Protein AF-0000000083448302 (afdb_homodimer)

Foldseek 3Di:
DVVLVCLLCCLQVVVVVVVVVCVVVQLVVLVVLCVPDPQNDPDPPDSAGLAGREAEAEAALLCWAPDPVRPPSNNVSSVSVLVVQLVVLVVCVVSRYAYEYEHEAAADDPVNCVVPVVDQLLPDDLPDLQHALQSDGDYPCVVVVVVCCCRHSNNRPDGSYYHYPYSCNCVSHHTND/DVVLCCLLCCLQVVVVVVVVVCVVVQLVVLVVLCVPDPQNDPDPPDSAGLAGAEAEAEAALLCWAPDPVRPPSNNVSSVSVLVVQLVVLVVCVVSRYAYEYEHEAAADDPVNCVVPVVDQLLPDDLPDLQHALQSDGDYPCVVVVVVCCCRHSNNRPDGSYYHYPYSCNCVSHHTND

Nearest PDB structures (foldseek):
  2ztv-assembly1_D  TM=8.396E-01  e=1.089E-07  Pseudomonas fragi
  6zzs-assembly2_F-2  TM=8.409E-01  e=7.157E-07  Acinetobacter baumannii
  7yb1-assembly1_D-2  TM=7.826E-01  e=5.613E-07  Cercospora sp. JNU001
  5o30-assembly1_B  TM=7.995E-01  e=2.010E-06  Ilumatobacter coccineus YM16-304
  7qy3-assembly1_D  TM=7.884E-01  e=3.268E-06  Ilumatobacter coccineus YM16-304

Secondary structure (DSSP, 8-state):
-HHHHHHHHHHHHHHHHHHHHTHHHHHHHHHHHHTTSTT--SSTT--S-SS--EEEEE--GGGTB-STTS-HHHHHHHHHHHHHHHHHHHHTGGGT-EEEEEEE-S---TTTHHHHTT--GGG--TTSTT--TTSS---HHHHHHHHHHHHSGGGTT--S-EEEESTTHHHHSSB--/-HHHHHHHHHHHHHHHHHHHHTHHHHHHHHHHHHTTSTT--SSTT--S-SS--EEEEE--GGGTB-STTS-HHHHHHHHHHHHHHHHHHHHTGGGT-EEEEEEE-S---TTTHHHHTT--GGG--TTSTT--TTSS---HHHHHHHHHHHHSGGGTT--S-EEEESTTHHHHSSB--

Sequence (354 aa):
MEEFAQTFHVNTTATYFSMFAFLELLDAGNKNALDGGFGKPLGEGSKVPSIQSQVIITSSVGAFLREWQCAPAYAGSKAAITHMVKHASTGLAPHGIRINALAPGFFPSEMANTIIESRDPSTESVDDPNFIPARRFGGEEEMSGTILYLASRAGSFCNGLILANDGGRLGVTMSTYMEEFAQTFHVNTTATYFSMFAFLELLDAGNKNALDGGFGKPLGEGSKVPSIQSQVIITSSVGAFLREWQCAPAYAGSKAAITHMVKHASTGLAPHGIRINALAPGFFPSEMANTIIESRDPSTESVDDPNFIPARRFGGEEEMSGTILYLASRAGSFCNGLILANDGGRLGVTMSTY

InterPro domains:
  IPR002347 Short-chain dehydrogenase/reductase SDR [PF13561] (52-168)
  IPR002347 Short-chain dehydrogenase/reductase SDR [PR00081] (47-63)
  IPR002347 Short-chain dehydrogenase/reductase SDR [PR00081] (74-93)
  IPR002347 Short-chain dehydrogenase/reductase SDR [PR00081] (95-112)
  IPR002347 Short-chain dehydrogenase/reductase SDR [PR00081] (133-153)
  IPR020904 Short-chain dehydrogenase/reductase, conserved site [PS00061] (61-89)
  IPR036291 NAD(P)-binding domain superfamily [SSF51735] (2-170)
  IPR052178 Short-chain dehydrogenase/reductase SAT3-like [PTHR43618] (2-171)

Organism: NCBI:txid156630

Structure (mmCIF, N/CA/C/O backbone):
data_AF-0000000083448302-model_v1
#
loop_
_entity.id
_entity.type
_entity.pdbx_description
1 polymer 'Uncharacterized protein'
#
loop_
_atom_site.group_PDB
_atom_site.id
_atom_site.type_symbol
_atom_site.label_atom_id
_atom_site.label_alt_id
_atom_site.label_comp_id
_atom_site.label_asym_id
_atom_site.label_entity_id
_atom_site.label_seq_id
_atom_site.pdbx_PDB_ins_code
_atom_site.Cartn_x
_atom_site.Cartn_y
_atom_site.Cartn_z
_atom_site.occupancy
_atom_site.B_iso_or_equiv
_atom_site.auth_seq_id
_atom_site.auth_comp_id
_atom_site.auth_asym_id
_atom_site.auth_atom_id
_atom_site.pdbx_PDB_model_num
ATOM 1 N N . MET A 1 1 ? 31.453 -9.805 11.555 1 59.81 1 MET A N 1
ATOM 2 C CA . MET A 1 1 ? 30.875 -8.734 12.375 1 59.81 1 MET A CA 1
ATOM 3 C C . MET A 1 1 ? 30.953 -7.395 11.648 1 59.81 1 MET A C 1
ATOM 5 O O . MET A 1 1 ? 29.984 -6.641 11.625 1 59.81 1 MET A O 1
ATOM 9 N N . GLU A 1 2 ? 32.062 -7.188 11.016 1 60.69 2 GLU A N 1
ATOM 10 C CA . GLU A 1 2 ? 32.25 -5.918 10.328 1 60.69 2 GLU A CA 1
ATOM 11 C C . GLU A 1 2 ? 31.328 -5.785 9.125 1 60.69 2 GLU A C 1
ATOM 13 O O . GLU A 1 2 ? 30.75 -4.723 8.906 1 60.69 2 GLU A O 1
ATOM 18 N N . GLU A 1 3 ? 31.188 -6.871 8.445 1 57.97 3 GLU A N 1
ATOM 19 C CA . GLU A 1 3 ? 30.312 -6.84 7.27 1 57.97 3 GLU A CA 1
ATOM 20 C C . GLU A 1 3 ? 28.859 -6.621 7.66 1 57.97 3 GLU A C 1
ATOM 22 O O . GLU A 1 3 ? 28.125 -5.918 6.965 1 57.97 3 GLU A O 1
ATOM 27 N N . PHE A 1 4 ? 28.609 -7.23 8.773 1 58.56 4 PHE A N 1
ATOM 28 C CA . PHE A 1 4 ? 27.266 -7.062 9.32 1 58.56 4 PHE A CA 1
ATOM 29 C C . PHE A 1 4 ? 27 -5.605 9.672 1 58.56 4 PHE A C 1
ATOM 31 O O . PHE A 1 4 ? 25.984 -5.035 9.266 1 58.56 4 PHE A O 1
ATOM 38 N N . ALA A 1 5 ? 27.891 -5.047 10.438 1 60.44 5 ALA A N 1
ATOM 39 C CA . ALA A 1 5 ? 27.75 -3.662 10.883 1 60.44 5 ALA A CA 1
ATOM 40 C C . ALA A 1 5 ? 27.75 -2.707 9.688 1 60.44 5 ALA A C 1
ATOM 42 O O . ALA A 1 5 ? 27.016 -1.716 9.68 1 60.44 5 ALA A O 1
ATOM 43 N N . GLN A 1 6 ? 28.547 -3.033 8.719 1 63.44 6 GLN A N 1
ATOM 44 C CA . GLN A 1 6 ? 28.656 -2.168 7.551 1 63.44 6 GLN A CA 1
ATOM 45 C C . GLN A 1 6 ? 27.359 -2.178 6.742 1 63.44 6 GLN A C 1
ATOM 47 O O . GLN A 1 6 ? 26.891 -1.127 6.301 1 63.44 6 GLN A O 1
ATOM 52 N N . THR A 1 7 ? 26.797 -3.291 6.602 1 60.03 7 THR A N 1
ATOM 53 C CA . THR A 1 7 ? 25.531 -3.41 5.875 1 60.03 7 THR A CA 1
ATOM 54 C C . THR A 1 7 ? 24.422 -2.631 6.582 1 60.03 7 THR A C 1
ATOM 56 O O . THR A 1 7 ? 23.688 -1.879 5.945 1 60.03 7 THR A O 1
ATOM 59 N N . PHE A 1 8 ? 24.422 -2.785 7.836 1 64.88 8 PHE A N 1
ATOM 60 C CA . PHE A 1 8 ? 23.422 -2.109 8.648 1 64.88 8 PHE A CA 1
ATOM 61 C C . PHE A 1 8 ? 23.609 -0.598 8.602 1 64.88 8 PHE A C 1
ATOM 63 O O . PHE A 1 8 ? 22.656 0.152 8.406 1 64.88 8 PHE A O 1
ATOM 70 N N . HIS A 1 9 ? 24.875 -0.29 8.727 1 65.5 9 HIS A N 1
ATOM 71 C CA . HIS A 1 9 ? 25.203 1.129 8.773 1 65.5 9 HIS A CA 1
ATOM 72 C C . HIS A 1 9 ? 24.922 1.808 7.438 1 65.5 9 HIS A C 1
ATOM 74 O O . HIS A 1 9 ? 24.312 2.883 7.398 1 65.5 9 HIS A O 1
ATOM 80 N N . VAL A 1 10 ? 25.266 1.179 6.418 1 65.5 10 VAL A N 1
ATOM 81 C CA . VAL A 1 10 ? 25.109 1.773 5.094 1 65.5 10 VAL A CA 1
ATOM 82 C C . VAL A 1 10 ? 23.625 1.911 4.754 1 65.5 10 VAL A C 1
ATOM 84 O O . VAL A 1 10 ? 23.172 2.982 4.34 1 65.5 10 VAL A O 1
ATOM 87 N N . ASN A 1 11 ? 22.891 0.902 5.043 1 67.31 11 ASN A N 1
ATOM 88 C CA . ASN A 1 11 ? 21.484 0.943 4.652 1 67.31 11 ASN A CA 1
ATOM 89 C C . ASN A 1 11 ? 20.688 1.915 5.52 1 67.31 11 ASN A C 1
ATOM 91 O O . ASN A 1 11 ? 19.875 2.686 5.008 1 67.31 11 ASN A O 1
ATOM 95 N N . THR A 1 12 ? 21 1.938 6.711 1 74.5 12 THR A N 1
ATOM 96 C CA . THR A 1 12 ? 20.188 2.732 7.629 1 74.5 12 THR A CA 1
ATOM 97 C C . THR A 1 12 ? 20.703 4.164 7.715 1 74.5 12 THR A C 1
ATOM 99 O O . THR A 1 12 ? 19.938 5.121 7.602 1 74.5 12 THR A O 1
ATOM 102 N N . THR A 1 13 ? 22 4.238 7.801 1 75.38 13 THR A N 1
ATOM 103 C CA . THR A 1 13 ? 22.594 5.555 8 1 75.38 13 THR A CA 1
ATOM 104 C C . THR A 1 13 ? 22.484 6.398 6.73 1 75.38 13 THR A C 1
ATOM 106 O O . THR A 1 13 ? 22.125 7.574 6.789 1 75.38 13 THR A O 1
ATOM 109 N N . ALA A 1 14 ? 22.75 5.773 5.652 1 77.56 14 ALA A N 1
ATOM 110 C CA . ALA A 1 14 ? 22.672 6.5 4.391 1 77.56 14 ALA A CA 1
ATOM 111 C C . ALA A 1 14 ? 21.266 6.984 4.113 1 77.56 14 ALA A C 1
ATOM 113 O O . ALA A 1 14 ? 21.062 8.117 3.664 1 77.56 14 ALA A O 1
ATOM 114 N N . THR A 1 15 ? 20.375 6.184 4.379 1 80.88 15 THR A N 1
ATOM 115 C CA . THR A 1 15 ? 18.984 6.551 4.164 1 80.88 15 THR A CA 1
ATOM 116 C C . THR A 1 15 ? 18.562 7.699 5.082 1 80.88 15 THR A C 1
ATOM 118 O O . THR A 1 15 ? 17.969 8.68 4.633 1 80.88 15 THR A O 1
ATOM 121 N N . TYR A 1 16 ? 18.953 7.57 6.289 1 81.62 16 TYR A N 1
ATOM 122 C CA . TYR A 1 16 ? 18.609 8.578 7.289 1 81.62 16 TYR A CA 1
ATOM 123 C C . TYR A 1 16 ? 19.234 9.922 6.949 1 81.62 16 TYR A C 1
ATOM 125 O O . TYR A 1 16 ? 18.547 10.938 6.867 1 81.62 16 TYR A O 1
ATOM 133 N N . PHE A 1 17 ? 20.453 9.945 6.645 1 84.88 17 PHE A N 1
ATOM 134 C CA . PHE A 1 17 ? 21.156 11.203 6.398 1 84.88 17 PHE A CA 1
ATOM 135 C C . PHE A 1 17 ? 20.734 11.805 5.059 1 84.88 17 PHE A C 1
ATOM 137 O O . PHE A 1 17 ? 20.688 13.023 4.914 1 84.88 17 PHE A O 1
ATOM 144 N N . SER A 1 18 ? 20.469 10.953 4.117 1 87.25 18 SER A N 1
ATOM 145 C CA . SER A 1 18 ? 19.984 11.461 2.836 1 87.25 18 SER A CA 1
ATOM 146 C C . SER A 1 18 ? 18.641 12.156 2.982 1 87.25 18 SER A C 1
ATOM 148 O O . SER A 1 18 ? 18.422 13.227 2.414 1 87.25 18 SER A O 1
ATOM 150 N N . MET A 1 19 ? 17.797 11.594 3.699 1 87.38 19 MET A N 1
ATOM 151 C CA . MET A 1 19 ? 16.484 12.195 3.93 1 87.38 19 MET A CA 1
ATOM 152 C C . MET A 1 19 ? 16.625 13.578 4.551 1 87.38 19 MET A C 1
ATOM 154 O O . MET A 1 19 ? 16.016 14.547 4.074 1 87.38 19 MET A O 1
ATOM 158 N N . PHE A 1 20 ? 17.469 13.703 5.516 1 86.31 20 PHE A N 1
ATOM 159 C CA . PHE A 1 20 ? 17.625 14.961 6.227 1 86.31 20 PHE A CA 1
ATOM 160 C C . PHE A 1 20 ? 18.312 15.992 5.348 1 86.31 20 PHE A C 1
ATOM 162 O O . PHE A 1 20 ? 18.016 17.188 5.422 1 86.31 20 PHE A O 1
ATOM 169 N N . ALA A 1 21 ? 19.188 15.484 4.5 1 90.19 21 ALA A N 1
ATOM 170 C CA . ALA A 1 21 ? 19.906 16.391 3.607 1 90.19 21 ALA A CA 1
ATOM 171 C C . ALA A 1 21 ? 18.953 17.031 2.604 1 90.19 21 ALA A C 1
ATOM 173 O O . ALA A 1 21 ? 19.25 18.109 2.062 1 90.19 21 ALA A O 1
ATOM 174 N N . PHE A 1 22 ? 17.812 16.438 2.43 1 93.31 22 PHE A N 1
ATOM 175 C CA . PHE A 1 22 ? 16.922 16.938 1.386 1 93.31 22 PHE A CA 1
ATOM 176 C C . PHE A 1 22 ? 15.688 17.594 1.992 1 93.31 22 PHE A C 1
ATOM 178 O O . PHE A 1 22 ? 14.742 17.922 1.276 1 93.31 22 PHE A O 1
ATOM 185 N N . LEU A 1 23 ? 15.68 17.844 3.293 1 93.06 23 LEU A N 1
ATOM 186 C CA . LEU A 1 23 ? 14.508 18.375 3.975 1 93.06 23 LEU A CA 1
ATOM 187 C C . LEU A 1 23 ? 14.156 19.75 3.451 1 93.06 23 LEU A C 1
ATOM 189 O O . LEU A 1 23 ? 12.977 20.078 3.268 1 93.06 23 LEU A O 1
ATOM 193 N N . GLU A 1 24 ? 15.164 20.594 3.189 1 94.94 24 GLU A N 1
ATOM 194 C CA . GLU A 1 24 ? 14.914 21.953 2.707 1 94.94 24 GLU A CA 1
ATOM 195 C C . GLU A 1 24 ? 14.258 21.938 1.328 1 94.94 24 GLU A C 1
ATOM 197 O O . GLU A 1 24 ? 13.383 22.75 1.042 1 94.94 24 GLU A O 1
ATOM 202 N N . LEU A 1 25 ? 14.758 21.016 0.53 1 96.31 25 LEU A N 1
ATOM 203 C CA . LEU A 1 25 ? 14.18 20.891 -0.804 1 96.31 25 LEU A CA 1
ATOM 204 C C . LEU A 1 25 ? 12.742 20.375 -0.728 1 96.31 25 LEU A C 1
ATOM 206 O O . LEU A 1 25 ? 11.891 20.797 -1.516 1 96.31 25 LEU A O 1
ATOM 210 N N . LEU A 1 26 ? 12.477 19.516 0.146 1 97 26 LEU A N 1
ATOM 211 C CA . LEU A 1 26 ? 11.133 19 0.349 1 97 26 LEU A CA 1
ATOM 212 C C . LEU A 1 26 ? 10.195 20.109 0.849 1 97 26 LEU A C 1
ATOM 214 O O . LEU A 1 26 ? 9.055 20.203 0.397 1 97 26 LEU A O 1
ATOM 218 N N . ASP A 1 27 ? 10.719 20.891 1.749 1 96.31 27 ASP A N 1
ATOM 219 C CA . ASP A 1 27 ? 9.953 22.031 2.213 1 96.31 27 ASP A CA 1
ATOM 220 C C . ASP A 1 27 ? 9.68 23.016 1.067 1 96.31 27 ASP A C 1
ATOM 222 O O . ASP A 1 27 ? 8.57 23.531 0.943 1 96.31 27 ASP A O 1
ATOM 226 N N . ALA A 1 28 ? 10.711 23.25 0.292 1 97.38 28 ALA A N 1
ATOM 227 C CA . ALA A 1 28 ? 10.555 24.125 -0.864 1 97.38 28 ALA A CA 1
ATOM 228 C C . ALA A 1 28 ? 9.477 23.594 -1.812 1 97.38 28 ALA A C 1
ATOM 230 O O . ALA A 1 28 ? 8.742 24.375 -2.422 1 97.38 28 ALA A O 1
ATOM 231 N N . GLY A 1 29 ? 9.445 22.266 -1.99 1 97 29 GLY A N 1
ATOM 232 C CA . GLY A 1 29 ? 8.398 21.656 -2.799 1 97 29 GLY A CA 1
ATOM 233 C C . GLY A 1 29 ? 7 21.969 -2.295 1 97 29 GLY A C 1
ATOM 234 O O . GLY A 1 29 ? 6.105 22.281 -3.082 1 97 29 GLY A O 1
ATOM 235 N N . ASN A 1 30 ? 6.828 21.875 -1.027 1 97.56 30 ASN A N 1
ATOM 236 C CA . ASN A 1 30 ? 5.535 22.203 -0.432 1 97.56 30 ASN A CA 1
ATOM 237 C C . ASN A 1 30 ? 5.172 23.672 -0.651 1 97.56 30 ASN A C 1
ATOM 239 O O . ASN A 1 30 ? 4.023 23.984 -0.965 1 97.56 30 ASN A O 1
ATOM 243 N N . LYS A 1 31 ? 6.109 24.562 -0.484 1 97.19 31 LYS A N 1
ATOM 244 C CA . LYS A 1 31 ? 5.875 25.984 -0.71 1 97.19 31 LYS A CA 1
ATOM 245 C C . LYS A 1 31 ? 5.5 26.25 -2.164 1 97.19 31 LYS A C 1
ATOM 247 O O . LYS A 1 31 ? 4.605 27.047 -2.443 1 97.19 31 LYS A O 1
ATOM 252 N N . ASN A 1 32 ? 6.277 25.609 -3.021 1 97.25 32 ASN A N 1
ATOM 253 C CA . ASN A 1 32 ? 5.957 25.734 -4.438 1 97.25 32 ASN A CA 1
ATOM 254 C C . ASN A 1 32 ? 4.527 25.281 -4.734 1 97.25 32 ASN A C 1
ATOM 256 O O . ASN A 1 32 ? 3.842 25.891 -5.559 1 97.25 32 ASN A O 1
ATOM 260 N N . ALA A 1 33 ? 4.133 24.219 -4.156 1 97.12 33 ALA A N 1
ATOM 261 C CA . ALA A 1 33 ? 2.758 23.75 -4.32 1 97.12 33 ALA A CA 1
ATOM 262 C C . ALA A 1 33 ? 1.761 24.828 -3.912 1 97.12 33 ALA A C 1
ATOM 264 O O . ALA A 1 33 ? 0.78 25.078 -4.617 1 97.12 33 ALA A O 1
ATOM 265 N N . LEU A 1 34 ? 1.947 25.484 -2.816 1 95.81 34 LEU A N 1
ATOM 266 C CA . LEU A 1 34 ? 1.049 26.516 -2.311 1 95.81 34 LEU A CA 1
ATOM 267 C C . LEU A 1 34 ? 1.011 27.719 -3.256 1 95.81 34 LEU A C 1
ATOM 269 O O . LEU A 1 34 ? 0.008 28.438 -3.318 1 95.81 34 LEU A O 1
ATOM 273 N N . ASP A 1 35 ? 2.014 27.828 -4.016 1 95.31 35 ASP A N 1
ATOM 274 C CA . ASP A 1 35 ? 2.104 28.922 -4.977 1 95.31 35 ASP A CA 1
ATOM 275 C C . ASP A 1 35 ? 1.497 28.531 -6.32 1 95.31 35 ASP A C 1
ATOM 277 O O . ASP A 1 35 ? 1.584 29.281 -7.293 1 95.31 35 ASP A O 1
ATOM 281 N N . GLY A 1 36 ? 0.951 27.328 -6.391 1 93.88 36 GLY A N 1
ATOM 282 C CA . GLY A 1 36 ? 0.226 26.938 -7.586 1 93.88 36 GLY A CA 1
ATOM 283 C C . GLY A 1 36 ? 0.929 25.844 -8.375 1 93.88 36 GLY A C 1
ATOM 284 O O . GLY A 1 36 ? 0.477 25.469 -9.461 1 93.88 36 GLY A O 1
ATOM 285 N N . GLY A 1 37 ? 2.043 25.375 -8.016 1 94.69 37 GLY A N 1
ATOM 286 C CA . GLY A 1 37 ? 2.785 24.312 -8.688 1 94.69 37 GLY A CA 1
ATOM 287 C C . GLY A 1 37 ? 2.195 22.938 -8.453 1 94.69 37 GLY A C 1
ATOM 288 O O . GLY A 1 37 ? 1.004 22.797 -8.172 1 94.69 37 GLY A O 1
ATOM 289 N N . PHE A 1 38 ? 3.027 21.844 -8.68 1 95.44 38 PHE A N 1
ATOM 290 C CA . PHE A 1 38 ? 2.623 20.469 -8.477 1 95.44 38 PHE A CA 1
ATOM 291 C C . PHE A 1 38 ? 2.141 20.25 -7.047 1 95.44 38 PHE A C 1
ATOM 293 O O . PHE A 1 38 ? 2.852 20.562 -6.09 1 95.44 38 PHE A O 1
ATOM 300 N N . GLY A 1 39 ? 0.962 19.688 -6.945 1 96.88 39 GLY A N 1
ATOM 301 C CA . GLY A 1 39 ? 0.375 19.5 -5.629 1 96.88 39 GLY A CA 1
ATOM 302 C C . GLY A 1 39 ? -0.369 20.719 -5.121 1 96.88 39 GLY A C 1
ATOM 303 O O . GLY A 1 39 ? -0.551 20.875 -3.912 1 96.88 39 GLY A O 1
ATOM 304 N N . LYS A 1 40 ? -0.719 21.672 -5.992 1 97.12 40 LYS A N 1
ATOM 305 C CA . LYS A 1 40 ? -1.45 22.859 -5.574 1 97.12 40 LYS A CA 1
ATOM 306 C C . LYS A 1 40 ? -2.709 22.484 -4.797 1 97.12 40 LYS A C 1
ATOM 308 O O . LYS A 1 40 ? -3.303 21.438 -5.031 1 97.12 40 LYS A O 1
ATOM 313 N N . PRO A 1 41 ? -3.107 23.406 -3.906 1 96 41 PRO A N 1
ATOM 314 C CA . PRO A 1 41 ? -4.293 23.141 -3.088 1 96 41 PRO A CA 1
ATOM 315 C C . PRO A 1 41 ? -5.555 22.938 -3.924 1 96 41 PRO A C 1
ATOM 317 O O . PRO A 1 41 ? -5.66 23.484 -5.027 1 96 41 PRO A O 1
ATOM 320 N N . LEU A 1 42 ? -6.449 22.141 -3.42 1 91.69 42 LEU A N 1
ATOM 321 C CA . LEU A 1 42 ? -7.691 21.828 -4.121 1 91.69 42 LEU A CA 1
ATOM 322 C C . LEU A 1 42 ? -8.641 23.016 -4.09 1 91.69 42 LEU A C 1
ATOM 324 O O . LEU A 1 42 ? -9.445 23.203 -5.012 1 91.69 42 LEU A O 1
ATOM 328 N N . GLY A 1 43 ? -8.68 23.766 -3.035 1 88.69 43 GLY A N 1
ATOM 329 C CA . GLY A 1 43 ? -9.539 24.922 -2.902 1 88.69 43 GLY A CA 1
ATOM 330 C C . GLY A 1 43 ? -8.773 26.234 -2.902 1 88.69 43 GLY A C 1
ATOM 331 O O . GLY A 1 43 ? -7.625 26.297 -2.459 1 88.69 43 GLY A O 1
ATOM 332 N N . GLU A 1 44 ? -9.445 27.203 -3.445 1 86.44 44 GLU A N 1
ATOM 333 C CA . GLU A 1 44 ? -8.844 28.531 -3.445 1 86.44 44 GLU A CA 1
ATOM 334 C C . GLU A 1 44 ? -8.562 29 -2.023 1 86.44 44 GLU A C 1
ATOM 336 O O . GLU A 1 44 ? -9.406 28.859 -1.135 1 86.44 44 GLU A O 1
ATOM 341 N N . GLY A 1 45 ? -7.375 29.453 -1.884 1 87.25 45 GLY A N 1
ATOM 342 C CA . GLY A 1 45 ? -7.016 30.031 -0.597 1 87.25 45 GLY A CA 1
ATOM 343 C C . GLY A 1 45 ? -6.566 28.984 0.415 1 87.25 45 GLY A C 1
ATOM 344 O O . GLY A 1 45 ? -6.121 29.344 1.512 1 87.25 45 GLY A O 1
ATOM 345 N N . SER A 1 46 ? -6.715 27.781 0.052 1 90.44 46 SER A N 1
ATOM 346 C CA . SER A 1 46 ? -6.277 26.719 0.965 1 90.44 46 SER A CA 1
ATOM 347 C C . SER A 1 46 ? -4.766 26.734 1.143 1 90.44 46 SER A C 1
ATOM 349 O O . SER A 1 46 ? -4.023 27 0.192 1 90.44 46 SER A O 1
ATOM 351 N N . LYS A 1 47 ? -4.336 26.484 2.303 1 91.5 47 LYS A N 1
ATOM 352 C CA . LYS A 1 47 ? -2.91 26.422 2.602 1 91.5 47 LYS A CA 1
ATOM 353 C C . LYS A 1 47 ? -2.428 24.984 2.736 1 91.5 47 LYS A C 1
ATOM 355 O O . LYS A 1 47 ? -1.432 24.719 3.41 1 91.5 47 LYS A O 1
ATOM 360 N N . VAL A 1 48 ? -3.16 24.109 2.152 1 94.94 48 VAL A N 1
ATOM 361 C CA . VAL A 1 48 ? -2.84 22.688 2.238 1 94.94 48 VAL A CA 1
ATOM 362 C C . VAL A 1 48 ? -2.586 22.125 0.84 1 94.94 48 VAL A C 1
ATOM 364 O O . VAL A 1 48 ? -3.49 22.109 0 1 94.94 48 VAL A O 1
ATOM 367 N N . PRO A 1 49 ? -1.387 21.688 0.597 1 97 49 PRO A N 1
ATOM 368 C CA . PRO A 1 49 ? -1.153 21.047 -0.699 1 97 49 PRO A CA 1
ATOM 369 C C . PRO A 1 49 ? -2.023 19.812 -0.913 1 97 49 PRO A C 1
ATOM 371 O O . PRO A 1 49 ? -2.283 19.062 0.034 1 97 49 PRO A O 1
ATOM 374 N N . SER A 1 50 ? -2.402 19.609 -2.182 1 97 50 SER A N 1
ATOM 375 C CA . SER A 1 50 ? -3.129 18.391 -2.529 1 97 50 SER A CA 1
ATOM 376 C C . SER A 1 50 ? -2.191 17.188 -2.59 1 97 50 SER A C 1
ATOM 378 O O . SER A 1 50 ? -2.633 16.047 -2.459 1 97 50 SER A O 1
ATOM 380 N N . ILE A 1 51 ? -0.966 17.453 -2.875 1 98 51 ILE A N 1
ATOM 381 C CA . ILE A 1 51 ? 0.12 16.469 -2.852 1 98 51 ILE A CA 1
ATOM 382 C C . ILE A 1 51 ? 1.31 17.047 -2.086 1 98 51 ILE A C 1
ATOM 384 O O . ILE A 1 51 ? 2.018 17.922 -2.59 1 98 51 ILE A O 1
ATOM 388 N N . GLN A 1 52 ? 1.512 16.578 -0.94 1 98 52 GLN A N 1
ATOM 389 C CA . GLN A 1 52 ? 2.637 17.016 -0.122 1 98 52 GLN A CA 1
ATOM 390 C C . GLN A 1 52 ? 3.947 16.422 -0.619 1 98 52 GLN A C 1
ATOM 392 O O . GLN A 1 52 ? 3.945 15.367 -1.268 1 98 52 GLN A O 1
ATOM 397 N N . SER A 1 53 ? 5.031 17.047 -0.301 1 97.88 53 SER A N 1
ATOM 398 C CA . SER A 1 53 ? 6.348 16.484 -0.571 1 97.88 53 SER A CA 1
ATOM 399 C C . SER A 1 53 ? 6.512 15.125 0.118 1 97.88 53 SER A C 1
ATOM 401 O O . SER A 1 53 ? 5.926 14.891 1.174 1 97.88 53 SER A O 1
ATOM 403 N N . GLN A 1 54 ? 7.328 14.305 -0.546 1 97.31 54 GLN A N 1
ATOM 404 C CA . GLN A 1 54 ? 7.41 12.93 -0.053 1 97.31 54 GLN A CA 1
ATOM 405 C C . GLN A 1 54 ? 8.805 12.359 -0.252 1 97.31 54 GLN A C 1
ATOM 407 O O . GLN A 1 54 ? 9.5 12.711 -1.205 1 97.31 54 GLN A O 1
ATOM 412 N N . VAL A 1 55 ? 9.172 11.492 0.702 1 96.62 55 VAL A N 1
ATOM 413 C CA . VAL A 1 55 ? 10.297 10.57 0.532 1 96.62 55 VAL A CA 1
ATOM 414 C C . VAL A 1 55 ? 9.773 9.164 0.269 1 96.62 55 VAL A C 1
ATOM 416 O O . VAL A 1 55 ? 8.883 8.68 0.97 1 96.62 55 VAL A O 1
ATOM 419 N N . ILE A 1 56 ? 10.234 8.523 -0.769 1 96.75 56 ILE A N 1
ATOM 420 C CA . ILE A 1 56 ? 9.938 7.117 -1.034 1 96.75 56 ILE A CA 1
ATOM 421 C C . ILE A 1 56 ? 11.203 6.285 -0.852 1 96.75 56 ILE A C 1
ATOM 423 O O . ILE A 1 56 ? 12.219 6.531 -1.507 1 96.75 56 ILE A O 1
ATOM 427 N N . ILE A 1 57 ? 11.133 5.312 0.022 1 93.81 57 IL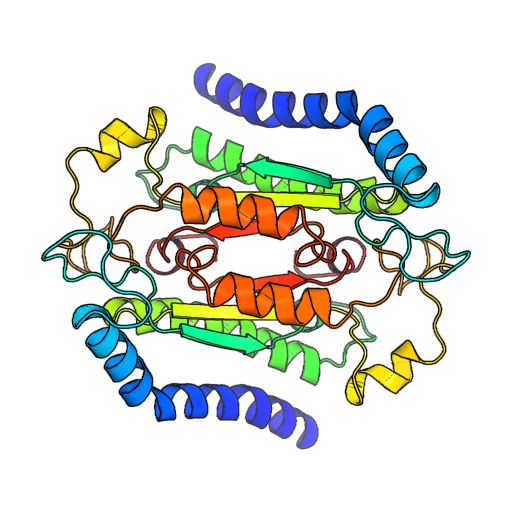E A N 1
ATOM 428 C CA . ILE A 1 57 ? 12.273 4.461 0.333 1 93.81 57 ILE A CA 1
ATOM 429 C C . ILE A 1 57 ? 12.016 3.049 -0.193 1 93.81 57 ILE A C 1
ATOM 431 O O . ILE A 1 57 ? 10.898 2.543 -0.118 1 93.81 57 ILE A O 1
ATOM 435 N N . THR A 1 58 ? 13.094 2.439 -0.708 1 90.81 58 THR A N 1
ATOM 436 C CA . THR A 1 58 ? 12.992 1.043 -1.114 1 90.81 58 THR A CA 1
ATOM 437 C C . THR A 1 58 ? 13.516 0.122 -0.016 1 90.81 58 THR A C 1
ATOM 439 O O . THR A 1 58 ? 14.719 0.098 0.262 1 90.81 58 THR A O 1
ATOM 442 N N . SER A 1 59 ? 12.625 -0.528 0.603 1 90.94 59 SER A N 1
ATOM 443 C CA . SER A 1 59 ? 12.969 -1.596 1.538 1 90.94 59 SER A CA 1
ATOM 444 C C . SER A 1 59 ? 13.062 -2.943 0.829 1 90.94 59 SER A C 1
ATOM 446 O O . SER A 1 59 ? 13.711 -3.057 -0.216 1 90.94 59 SER A O 1
ATOM 448 N N . SER A 1 60 ? 12.562 -3.951 1.521 1 88.25 60 SER A N 1
ATOM 449 C CA . SER A 1 60 ? 12.57 -5.305 0.978 1 88.25 60 SER A CA 1
ATOM 450 C C . SER A 1 60 ? 11.594 -6.207 1.733 1 88.25 60 SER A C 1
ATOM 452 O O . SER A 1 60 ? 11.352 -6.004 2.924 1 88.25 60 SER A O 1
ATOM 454 N N . VAL A 1 61 ? 11.102 -7.188 0.972 1 89.56 61 VAL A N 1
ATOM 455 C CA . VAL A 1 61 ? 10.352 -8.219 1.675 1 89.56 61 VAL A CA 1
ATOM 456 C C . VAL A 1 61 ? 11.242 -8.906 2.707 1 89.56 61 VAL A C 1
ATOM 458 O O . VAL A 1 61 ? 10.75 -9.484 3.676 1 89.56 61 VAL A O 1
ATOM 461 N N . GLY A 1 62 ? 12.508 -8.812 2.488 1 86.25 62 GLY A N 1
ATOM 462 C CA . GLY A 1 62 ? 13.461 -9.367 3.441 1 86.25 62 GLY A CA 1
ATOM 463 C C . GLY A 1 62 ? 13.305 -8.789 4.84 1 86.25 62 GLY A C 1
ATOM 464 O O . GLY A 1 62 ? 13.773 -9.383 5.812 1 86.25 62 GLY A O 1
ATOM 465 N N . ALA A 1 63 ? 12.711 -7.645 4.93 1 86.81 63 ALA A N 1
ATOM 466 C CA . ALA A 1 63 ? 12.477 -7.004 6.219 1 86.81 63 ALA A CA 1
ATOM 467 C C . ALA A 1 63 ? 11.508 -7.816 7.07 1 86.81 63 ALA A C 1
ATOM 469 O O . ALA A 1 63 ? 11.398 -7.602 8.281 1 86.81 63 ALA A O 1
ATOM 470 N N . PHE A 1 64 ? 10.797 -8.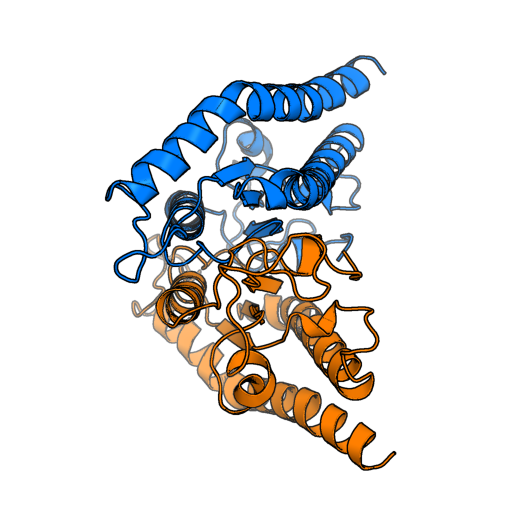805 6.395 1 89.94 64 PHE A N 1
ATOM 471 C CA . PHE A 1 64 ? 9.703 -9.492 7.074 1 89.94 64 PHE A CA 1
ATOM 472 C C . PHE A 1 64 ? 9.945 -11 7.102 1 89.94 64 PHE A C 1
ATOM 474 O O . PHE A 1 64 ? 9.25 -11.734 7.801 1 89.94 64 PHE A O 1
ATOM 481 N N . LEU A 1 65 ? 10.898 -11.43 6.316 1 86.31 65 LEU A N 1
ATOM 482 C CA . LEU A 1 65 ? 11.125 -12.859 6.168 1 86.31 65 LEU A CA 1
ATOM 483 C C . LEU A 1 65 ? 11.836 -13.43 7.391 1 86.31 65 LEU A C 1
ATOM 485 O O . LEU A 1 65 ? 12.727 -12.789 7.945 1 86.31 65 LEU A O 1
ATOM 489 N N . ARG A 1 66 ? 11.453 -14.633 7.805 1 80.94 66 ARG A N 1
ATOM 490 C CA . ARG A 1 66 ? 12.062 -15.359 8.914 1 80.94 66 ARG A CA 1
ATOM 491 C C . ARG A 1 66 ? 12.75 -16.625 8.422 1 80.94 66 ARG A C 1
ATOM 493 O O . ARG A 1 66 ? 12.914 -17.578 9.18 1 80.94 66 ARG A O 1
ATOM 500 N N . GLU A 1 67 ? 13.062 -16.594 7.168 1 77 67 GLU A N 1
ATOM 501 C CA . GLU A 1 67 ? 13.672 -17.797 6.586 1 77 67 GLU A C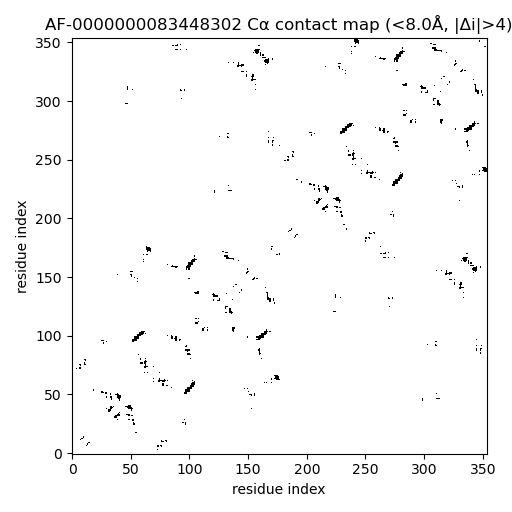A 1
ATOM 502 C C . GLU A 1 67 ? 15.195 -17.719 6.633 1 77 67 GLU A C 1
ATOM 504 O O . GLU A 1 67 ? 15.766 -16.641 6.602 1 77 67 GLU A O 1
ATOM 509 N N . TRP A 1 68 ? 15.789 -18.859 6.602 1 70 68 TRP A N 1
ATOM 510 C CA . TRP A 1 68 ? 17.234 -19 6.699 1 70 68 TRP A CA 1
ATOM 511 C C . TRP A 1 68 ? 17.922 -18.469 5.438 1 70 68 TRP A C 1
ATOM 513 O O . TRP A 1 68 ? 19.109 -18.172 5.449 1 70 68 TRP A O 1
ATOM 523 N N . GLN A 1 69 ? 17.203 -18.391 4.406 1 69.5 69 GLN A N 1
ATOM 524 C CA . GLN A 1 69 ? 17.797 -17.969 3.143 1 69.5 69 GLN A CA 1
ATOM 525 C C . GLN A 1 69 ? 18.047 -16.453 3.139 1 69.5 69 GLN A C 1
ATOM 527 O O . GLN A 1 69 ? 18.844 -15.961 2.33 1 69.5 69 GLN A O 1
ATOM 532 N N . CYS A 1 70 ? 17.391 -15.797 4.043 1 71.31 70 CYS A N 1
ATOM 533 C CA . CYS A 1 70 ? 17.641 -14.359 4.16 1 71.31 70 CYS A CA 1
ATOM 534 C C . CYS A 1 70 ? 18.688 -14.078 5.234 1 71.31 70 CYS A C 1
ATOM 536 O O . CYS A 1 70 ? 18.469 -14.383 6.406 1 71.31 70 CYS A O 1
ATOM 538 N N . ALA A 1 71 ? 19.797 -13.578 4.766 1 74.81 71 ALA A N 1
ATOM 539 C CA . ALA A 1 71 ? 20.875 -13.312 5.719 1 74.81 71 ALA A CA 1
ATOM 540 C C . ALA A 1 71 ? 20.406 -12.406 6.848 1 74.81 71 ALA A C 1
ATOM 542 O O . ALA A 1 71 ? 19.75 -11.391 6.602 1 74.81 71 ALA A O 1
ATOM 543 N N . PRO A 1 72 ? 20.734 -12.797 8.039 1 75.88 72 PRO A N 1
ATOM 544 C CA . PRO A 1 72 ? 20.234 -12.039 9.188 1 75.88 72 PRO A CA 1
ATOM 545 C C . PRO A 1 72 ? 20.641 -10.562 9.141 1 75.88 72 PRO A C 1
ATOM 547 O O . PRO A 1 72 ? 19.859 -9.695 9.555 1 75.88 72 PRO A O 1
ATOM 550 N N . ALA A 1 73 ? 21.781 -10.344 8.641 1 73.38 73 ALA A N 1
ATOM 551 C CA . ALA A 1 73 ? 22.219 -8.953 8.555 1 73.38 73 ALA A CA 1
ATOM 552 C C . ALA A 1 73 ? 21.344 -8.172 7.57 1 73.38 73 ALA A C 1
ATOM 554 O O . ALA A 1 73 ? 20.984 -7.02 7.832 1 73.38 73 ALA A O 1
ATOM 555 N N . TYR A 1 74 ? 21.031 -8.758 6.535 1 76.44 74 TYR A N 1
ATOM 556 C CA . TYR A 1 74 ? 20.203 -8.109 5.531 1 76.44 74 TYR A CA 1
ATOM 557 C C . TYR A 1 74 ? 18.781 -7.914 6.051 1 76.44 74 TYR A C 1
ATOM 559 O O . TYR A 1 74 ? 18.25 -6.805 6.012 1 76.44 74 TYR A O 1
ATOM 567 N N . ALA A 1 75 ? 18.297 -8.93 6.574 1 78.31 75 ALA A N 1
ATOM 568 C CA . ALA A 1 75 ? 16.938 -8.875 7.121 1 78.31 75 ALA A CA 1
ATOM 569 C C . ALA A 1 75 ? 16.828 -7.812 8.211 1 78.31 75 ALA A C 1
ATOM 571 O O . ALA A 1 75 ? 15.891 -7.016 8.227 1 78.31 75 ALA A O 1
ATOM 572 N N . GLY A 1 76 ? 17.781 -7.789 9.062 1 79.12 76 GLY A N 1
ATOM 573 C CA . GLY A 1 76 ? 17.797 -6.797 10.125 1 79.12 76 GLY A CA 1
ATOM 574 C C . GLY A 1 76 ? 17.891 -5.371 9.609 1 79.12 76 GLY A C 1
ATOM 575 O O . GLY A 1 76 ? 17.203 -4.48 10.125 1 79.12 76 GLY A O 1
ATOM 576 N N . SER A 1 77 ? 18.719 -5.223 8.648 1 79.56 77 SER A N 1
ATOM 577 C CA . SER A 1 77 ? 18.891 -3.883 8.094 1 79.56 77 SER A CA 1
ATOM 578 C C . SER A 1 77 ? 17.609 -3.395 7.43 1 79.56 77 SER A C 1
ATOM 580 O O . SER A 1 77 ? 17.234 -2.229 7.582 1 79.56 77 SER A O 1
ATOM 582 N N . LYS A 1 78 ? 16.953 -4.281 6.754 1 83.38 78 LYS A N 1
ATOM 583 C CA . LYS A 1 78 ? 15.727 -3.885 6.07 1 83.38 78 LYS A CA 1
ATOM 584 C C . LYS A 1 78 ? 14.586 -3.697 7.059 1 83.38 78 LYS A C 1
ATOM 586 O O . LYS A 1 78 ? 13.719 -2.838 6.863 1 83.38 78 LYS A O 1
ATOM 591 N N . ALA A 1 79 ? 14.617 -4.469 8.055 1 85.06 79 ALA A N 1
ATOM 592 C CA . ALA A 1 79 ? 13.656 -4.242 9.125 1 85.06 79 ALA A CA 1
ATOM 593 C C . ALA A 1 79 ? 13.867 -2.875 9.773 1 85.06 79 ALA A C 1
ATOM 595 O O . ALA A 1 79 ? 12.906 -2.168 10.078 1 85.06 79 ALA A O 1
ATOM 596 N N . ALA A 1 80 ? 15.07 -2.562 9.961 1 85.25 80 ALA A N 1
ATOM 597 C CA . ALA A 1 80 ? 15.406 -1.255 10.523 1 85.25 80 ALA A CA 1
ATOM 598 C C . ALA A 1 80 ? 14.898 -0.129 9.625 1 85.25 80 ALA A C 1
ATOM 600 O O . ALA A 1 80 ? 14.367 0.869 10.109 1 85.25 80 ALA A O 1
ATOM 601 N N . ILE A 1 81 ? 15.031 -0.296 8.352 1 87.56 81 ILE A N 1
ATOM 602 C CA . ILE A 1 81 ? 14.578 0.696 7.379 1 87.56 81 ILE A CA 1
ATOM 603 C C . ILE A 1 81 ? 13.062 0.838 7.449 1 87.56 81 ILE A C 1
ATOM 605 O O . ILE A 1 81 ? 12.531 1.952 7.422 1 87.56 81 ILE A O 1
ATOM 609 N N . THR A 1 82 ? 12.43 -0.255 7.512 1 89.19 82 THR A N 1
ATOM 610 C CA . THR A 1 82 ? 10.969 -0.238 7.602 1 89.19 82 THR A CA 1
ATOM 611 C C . THR A 1 82 ? 10.516 0.53 8.836 1 89.19 82 THR A C 1
ATOM 613 O O . THR A 1 82 ? 9.617 1.366 8.758 1 89.19 82 THR A O 1
ATOM 616 N N . HIS A 1 83 ? 11.172 0.243 9.922 1 88.75 83 HIS A N 1
ATOM 617 C CA . HIS A 1 83 ? 10.812 0.961 11.141 1 88.75 83 HIS A CA 1
ATOM 618 C C . HIS A 1 83 ? 11.172 2.439 11.031 1 88.75 83 HIS A C 1
ATOM 620 O O . HIS A 1 83 ? 10.445 3.297 11.547 1 88.75 83 HIS A O 1
ATOM 626 N N . MET A 1 84 ? 12.25 2.709 10.461 1 89.38 84 MET A N 1
ATOM 627 C CA . MET A 1 84 ? 12.656 4.098 10.258 1 89.38 84 MET A CA 1
ATOM 628 C C . MET A 1 84 ? 11.594 4.867 9.477 1 89.38 84 MET A C 1
ATOM 630 O O . MET A 1 84 ? 11.297 6.02 9.789 1 89.38 84 MET A O 1
ATOM 634 N N . VAL A 1 85 ? 11.086 4.266 8.445 1 93.06 85 VAL A N 1
ATOM 635 C CA . VAL A 1 85 ? 10.039 4.887 7.637 1 93.06 85 VAL A CA 1
ATOM 636 C C . VAL A 1 85 ? 8.844 5.238 8.516 1 93.06 85 VAL A C 1
ATOM 638 O O . VAL A 1 85 ? 8.344 6.363 8.477 1 93.06 85 VAL A O 1
ATOM 641 N N . LYS A 1 86 ? 8.438 4.289 9.305 1 93.19 86 LYS A N 1
ATOM 642 C CA . LYS A 1 86 ? 7.297 4.508 10.188 1 93.19 86 LYS A CA 1
ATOM 643 C C . LYS A 1 86 ? 7.586 5.621 11.195 1 93.19 86 LYS A C 1
ATOM 645 O O . LYS A 1 86 ? 6.762 6.512 11.398 1 93.19 86 LYS A O 1
ATOM 650 N N . HIS A 1 87 ? 8.734 5.59 11.773 1 91.81 87 HIS A N 1
ATOM 651 C CA . HIS A 1 87 ? 9.133 6.602 12.742 1 91.81 87 HIS A CA 1
ATOM 652 C C . HIS A 1 87 ? 9.211 7.984 12.102 1 91.81 87 HIS A C 1
ATOM 654 O O . HIS A 1 87 ? 8.688 8.953 12.656 1 91.81 87 HIS A O 1
ATOM 660 N N . ALA A 1 88 ? 9.844 8.008 10.984 1 92.88 88 ALA A N 1
ATOM 661 C CA . ALA A 1 88 ? 10.008 9.289 10.289 1 92.88 88 ALA A CA 1
ATOM 662 C C . ALA A 1 88 ? 8.656 9.844 9.844 1 92.88 88 ALA A C 1
ATOM 664 O O . ALA A 1 88 ? 8.453 11.055 9.82 1 92.88 88 ALA A O 1
ATOM 665 N N . SER A 1 89 ? 7.746 8.961 9.445 1 95.62 89 SER A N 1
ATOM 666 C CA . SER A 1 89 ? 6.422 9.422 9.047 1 95.62 89 SER A CA 1
ATOM 667 C C . SER A 1 89 ? 5.73 10.172 10.18 1 95.62 89 SER A C 1
ATOM 669 O O . SER A 1 89 ? 4.992 11.133 9.938 1 95.62 89 SER A O 1
ATOM 671 N N . THR A 1 90 ? 5.992 9.758 11.398 1 94.25 90 THR A N 1
ATOM 672 C CA . THR A 1 90 ? 5.465 10.438 12.578 1 94.25 90 THR A CA 1
ATOM 673 C C . THR A 1 90 ? 6.184 11.766 12.805 1 94.25 90 THR A C 1
ATOM 675 O O . THR A 1 90 ? 5.539 12.805 12.984 1 94.25 90 THR A O 1
ATOM 678 N N . GLY A 1 91 ? 7.465 11.781 12.719 1 93.12 91 GLY A N 1
ATOM 679 C CA . GLY A 1 91 ? 8.281 12.945 13.031 1 93.12 91 GLY A CA 1
ATOM 680 C C . GLY A 1 91 ? 8.148 14.055 12.008 1 93.12 91 GLY A C 1
ATOM 681 O O . GLY A 1 91 ? 8.266 15.234 12.352 1 93.12 91 GLY A O 1
ATOM 682 N N . LEU A 1 92 ? 7.906 13.703 10.805 1 94.75 92 LEU A N 1
ATOM 683 C CA . LEU A 1 92 ? 7.863 14.688 9.727 1 94.75 92 LEU A CA 1
ATOM 684 C C . LEU A 1 92 ? 6.438 15.18 9.5 1 94.75 92 LEU A C 1
ATOM 686 O O . LEU A 1 92 ? 6.219 16.125 8.742 1 94.75 92 LEU A O 1
ATOM 690 N N . ALA A 1 93 ? 5.5 14.602 10.172 1 94.19 93 ALA A N 1
ATOM 691 C CA . ALA A 1 93 ? 4.086 14.93 10.008 1 94.19 93 ALA A CA 1
ATOM 692 C C . ALA A 1 93 ? 3.836 16.422 10.242 1 94.19 93 ALA A C 1
ATOM 694 O O . ALA A 1 93 ? 3.15 17.062 9.453 1 94.19 93 ALA A O 1
ATOM 695 N N . PRO A 1 94 ? 4.414 17.078 11.219 1 91.81 94 PRO A N 1
ATOM 696 C CA . PRO A 1 94 ? 4.176 18.5 11.445 1 91.81 94 PRO A CA 1
ATOM 697 C C . PRO A 1 94 ? 4.715 19.375 10.32 1 91.81 94 PRO A C 1
ATOM 699 O O . PRO A 1 94 ? 4.309 20.531 10.18 1 91.81 94 PRO A O 1
ATOM 702 N N . HIS A 1 95 ? 5.598 18.812 9.57 1 92.69 95 HIS A N 1
ATOM 703 C CA . HIS A 1 95 ? 6.219 19.578 8.5 1 92.69 95 HIS A CA 1
ATOM 704 C C . HIS A 1 95 ? 5.535 19.328 7.164 1 92.69 95 HIS A C 1
ATOM 706 O O . HIS A 1 95 ? 5.977 19.828 6.129 1 92.69 95 HIS A O 1
ATOM 712 N N . GLY A 1 96 ? 4.531 18.516 7.168 1 94.81 96 GLY A N 1
ATOM 713 C CA . GLY A 1 96 ? 3.811 18.219 5.938 1 94.81 96 GLY A CA 1
ATOM 714 C C . GLY A 1 96 ? 4.625 17.406 4.953 1 94.81 96 GLY A C 1
ATOM 715 O O . GLY A 1 96 ? 4.535 17.609 3.742 1 94.81 96 GLY A O 1
ATOM 716 N N . ILE A 1 97 ? 5.492 16.656 5.434 1 96.5 97 ILE A N 1
ATOM 717 C CA . ILE A 1 97 ? 6.309 15.773 4.602 1 96.5 97 ILE A CA 1
ATOM 718 C C . ILE A 1 97 ? 5.922 14.32 4.852 1 96.5 97 ILE A C 1
ATOM 720 O O . ILE A 1 97 ? 5.855 13.875 6 1 96.5 97 ILE A O 1
ATOM 724 N N . ARG A 1 98 ? 5.621 13.641 3.766 1 97.56 98 ARG A N 1
ATOM 725 C CA . ARG A 1 98 ? 5.258 12.227 3.854 1 97.56 98 ARG A CA 1
ATOM 726 C C . ARG A 1 98 ? 6.473 11.336 3.625 1 97.56 98 ARG A C 1
ATOM 728 O O . ARG A 1 98 ? 7.449 11.758 3.002 1 97.56 98 ARG A O 1
ATOM 735 N N . ILE A 1 99 ? 6.375 10.164 4.148 1 97.06 99 ILE A N 1
ATOM 736 C CA . ILE A 1 99 ? 7.367 9.141 3.826 1 97.06 99 ILE A CA 1
ATOM 737 C C . ILE A 1 99 ? 6.684 7.773 3.73 1 97.06 99 ILE A C 1
ATOM 739 O O . ILE A 1 99 ? 5.867 7.422 4.582 1 97.06 99 ILE A O 1
ATOM 743 N N . ASN A 1 100 ? 6.961 7.043 2.654 1 97.56 100 ASN A N 1
ATOM 744 C CA . ASN A 1 100 ? 6.48 5.688 2.398 1 97.56 100 ASN A CA 1
ATOM 745 C C . ASN A 1 100 ? 7.594 4.789 1.864 1 97.56 100 ASN A C 1
ATOM 747 O O . ASN A 1 100 ? 8.633 5.281 1.416 1 97.56 100 ASN A O 1
ATOM 751 N N . ALA A 1 101 ? 7.348 3.516 1.975 1 96.19 101 ALA A N 1
ATOM 752 C CA . ALA A 1 101 ? 8.352 2.584 1.472 1 96.19 101 ALA A CA 1
ATOM 753 C C . ALA A 1 101 ? 7.719 1.506 0.601 1 96.19 101 ALA A C 1
ATOM 755 O O . ALA A 1 101 ? 6.555 1.145 0.8 1 96.19 101 ALA A O 1
ATOM 756 N N . LEU A 1 102 ? 8.492 1.095 -0.317 1 95.75 102 LEU A N 1
ATOM 757 C CA . LEU A 1 102 ? 8.211 -0.138 -1.043 1 95.75 102 LEU A CA 1
ATOM 758 C C . LEU A 1 102 ? 8.961 -1.316 -0.427 1 95.75 102 LEU A C 1
ATOM 760 O O . LEU A 1 102 ? 10.117 -1.183 -0.03 1 95.75 102 LEU A O 1
ATOM 764 N N . ALA A 1 103 ? 8.289 -2.402 -0.366 1 95.25 103 ALA A N 1
ATOM 765 C CA . ALA A 1 103 ? 8.914 -3.668 0.013 1 95.25 103 ALA A CA 1
ATOM 766 C C . ALA A 1 103 ? 8.797 -4.695 -1.11 1 95.25 103 ALA A C 1
ATOM 768 O O . ALA A 1 103 ? 7.949 -5.59 -1.058 1 95.25 103 ALA A O 1
ATOM 769 N N . PRO A 1 104 ? 9.727 -4.605 -2.02 1 95.31 104 PRO A N 1
ATOM 770 C CA . PRO A 1 104 ? 9.648 -5.469 -3.199 1 95.31 104 PRO A CA 1
ATOM 771 C C . PRO A 1 104 ? 10.047 -6.91 -2.902 1 95.31 104 PRO A C 1
ATOM 773 O O . PRO A 1 104 ? 10.875 -7.156 -2.02 1 95.31 104 PRO A O 1
ATOM 776 N N . GLY A 1 105 ? 9.398 -7.809 -3.625 1 94 105 GLY A N 1
ATOM 777 C CA . GLY A 1 105 ? 9.875 -9.18 -3.699 1 94 105 GLY A CA 1
ATOM 778 C C . GLY A 1 105 ? 10.977 -9.375 -4.719 1 94 105 GLY A C 1
ATOM 779 O O . GLY A 1 105 ? 11.961 -8.633 -4.73 1 94 105 GLY A O 1
ATOM 780 N N . PHE A 1 106 ? 10.773 -10.414 -5.598 1 92.5 106 PHE A N 1
ATOM 781 C CA . PHE A 1 106 ? 11.805 -10.727 -6.586 1 92.5 106 PHE A CA 1
ATOM 782 C C . PHE A 1 106 ? 11.578 -9.938 -7.871 1 92.5 106 PHE A C 1
ATOM 784 O O . PHE A 1 106 ? 10.68 -10.266 -8.656 1 92.5 106 PHE A O 1
ATOM 791 N N . PHE A 1 107 ? 12.273 -8.898 -8 1 93 107 PHE A N 1
ATOM 792 C CA . PHE A 1 107 ? 12.359 -8.109 -9.227 1 93 107 PHE A CA 1
ATOM 793 C C . PHE A 1 107 ? 13.734 -8.273 -9.875 1 93 107 PHE A C 1
ATOM 795 O O . PHE A 1 107 ? 14.742 -8.398 -9.18 1 93 107 PHE A O 1
ATOM 802 N N . PRO A 1 108 ? 13.719 -8.336 -11.172 1 85.56 108 PRO A N 1
ATOM 803 C CA . PRO A 1 108 ? 15.023 -8.414 -11.828 1 85.56 108 PRO A CA 1
ATOM 804 C C . PRO A 1 108 ? 15.953 -7.262 -11.445 1 85.56 108 PRO A C 1
ATOM 806 O O . PRO A 1 108 ? 15.539 -6.102 -11.477 1 85.56 108 PRO A O 1
ATOM 809 N N . SER A 1 109 ? 16.984 -7.559 -10.891 1 79 109 SER A N 1
ATOM 810 C CA . SER A 1 109 ? 18.062 -6.629 -10.539 1 79 109 SER A CA 1
ATOM 811 C C . SER A 1 109 ? 19.406 -7.336 -10.469 1 79 109 SER A C 1
ATOM 813 O O . SER A 1 109 ? 19.469 -8.57 -10.461 1 79 109 SER A O 1
ATOM 815 N N . GLU A 1 110 ? 20.453 -6.547 -10.594 1 71.44 110 GLU A N 1
ATOM 816 C CA . GLU A 1 110 ? 21.781 -7.125 -10.492 1 71.44 110 GLU A CA 1
ATOM 817 C C . GLU A 1 110 ? 21.938 -7.957 -9.227 1 71.44 110 GLU A C 1
ATOM 819 O O . GLU A 1 110 ? 22.516 -9.039 -9.258 1 71.44 110 GLU A O 1
ATOM 824 N N . MET A 1 111 ? 21.391 -7.48 -8.133 1 67.81 111 MET A N 1
ATOM 825 C CA . MET A 1 111 ? 21.484 -8.156 -6.84 1 67.81 111 MET A CA 1
ATOM 826 C C . MET A 1 111 ? 20.703 -9.461 -6.848 1 67.81 111 MET A C 1
ATOM 828 O O . MET A 1 111 ? 21.141 -10.453 -6.254 1 67.81 111 MET A O 1
ATOM 832 N N . ALA A 1 112 ? 19.578 -9.469 -7.605 1 74.81 112 ALA A N 1
ATOM 833 C CA . ALA A 1 112 ? 18.672 -10.617 -7.555 1 74.81 112 ALA A CA 1
ATOM 834 C C . ALA A 1 112 ? 19.031 -11.633 -8.641 1 74.81 112 ALA A C 1
ATOM 836 O O . ALA A 1 112 ? 18.5 -12.75 -8.641 1 74.81 112 ALA A O 1
ATOM 837 N N . ASN A 1 113 ? 19.859 -11.273 -9.461 1 73.94 113 ASN A N 1
ATOM 838 C CA . ASN A 1 113 ? 20.141 -12.055 -10.664 1 73.94 113 ASN A CA 1
ATOM 839 C C . ASN A 1 113 ? 20.547 -13.484 -10.32 1 73.94 113 ASN A C 1
ATOM 841 O O . ASN A 1 113 ? 20.125 -14.43 -10.984 1 73.94 113 ASN A O 1
ATOM 845 N N . THR A 1 114 ? 21.297 -13.617 -9.359 1 73.38 114 THR A N 1
ATOM 846 C CA . THR A 1 114 ? 21.781 -14.953 -9.031 1 73.38 114 THR A CA 1
ATOM 847 C C . THR A 1 114 ? 20.625 -15.867 -8.633 1 73.38 114 THR A C 1
ATOM 849 O O . THR A 1 114 ? 20.656 -17.062 -8.922 1 73.38 114 THR A O 1
ATOM 852 N N . ILE A 1 115 ? 19.656 -15.289 -8.039 1 75.19 115 ILE A N 1
ATOM 853 C CA . ILE A 1 115 ? 18.516 -16.062 -7.562 1 75.19 115 ILE A CA 1
ATOM 854 C C . ILE A 1 115 ? 17.5 -16.234 -8.695 1 75.19 115 ILE A C 1
ATOM 856 O O . ILE A 1 115 ? 16.906 -17.297 -8.836 1 75.19 115 ILE A O 1
ATOM 860 N N . ILE A 1 116 ? 17.422 -15.266 -9.562 1 82.19 116 ILE A N 1
ATOM 861 C CA . ILE A 1 116 ? 16.344 -15.203 -10.547 1 82.19 116 ILE A CA 1
ATOM 862 C C . ILE A 1 116 ? 16.766 -15.938 -11.812 1 82.19 116 ILE A C 1
ATOM 864 O O . ILE A 1 116 ? 15.93 -16.531 -12.508 1 82.19 116 ILE A O 1
ATOM 868 N N . GLU A 1 117 ? 17.953 -15.898 -12.188 1 81.31 117 GLU A N 1
ATOM 869 C CA . GLU A 1 117 ? 18.438 -16.344 -13.492 1 81.31 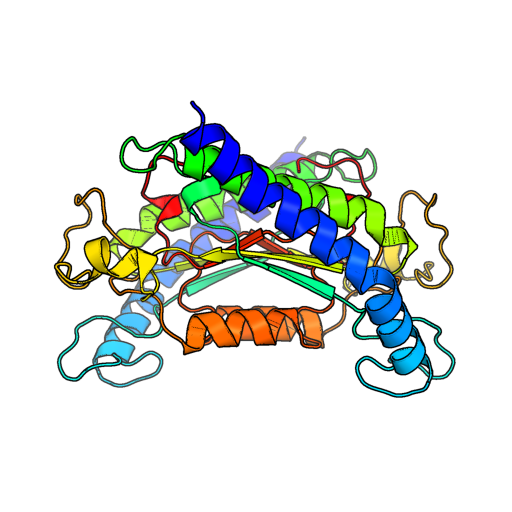117 GLU A CA 1
ATOM 870 C C . GLU A 1 117 ? 18.109 -17.828 -13.711 1 81.31 117 GLU A C 1
ATOM 872 O O . GLU A 1 117 ? 17.75 -18.234 -14.812 1 81.31 117 GLU A O 1
ATOM 877 N N . SER A 1 118 ? 18.172 -18.609 -12.773 1 84 118 SER A N 1
ATOM 878 C CA . SER A 1 118 ? 17.984 -20.031 -13 1 84 118 SER A CA 1
ATOM 879 C C . SER A 1 118 ? 16.578 -20.469 -12.617 1 84 118 SER A C 1
ATOM 881 O O . SER A 1 118 ? 16.266 -21.672 -12.594 1 84 118 SER A O 1
ATOM 883 N N . ARG A 1 119 ? 15.742 -19.5 -12.422 1 90.19 119 ARG A N 1
ATOM 884 C CA . ARG A 1 119 ? 14.406 -19.844 -11.938 1 90.19 119 ARG A CA 1
ATOM 885 C C . ARG A 1 119 ? 13.336 -19.469 -12.953 1 90.19 119 ARG A C 1
ATOM 887 O O . ARG A 1 119 ? 13.469 -18.469 -13.656 1 90.19 119 ARG A O 1
ATOM 894 N N . ASP A 1 120 ? 12.312 -20.359 -13.016 1 91.62 120 ASP A N 1
ATOM 895 C CA . ASP A 1 120 ? 11.086 -20.062 -13.758 1 91.62 120 ASP A CA 1
ATOM 896 C C . ASP A 1 120 ? 9.859 -20.188 -12.859 1 91.62 120 ASP A C 1
ATOM 898 O O . ASP A 1 120 ? 9.281 -21.281 -12.742 1 91.62 120 ASP A O 1
ATOM 902 N N . PRO A 1 121 ? 9.43 -19.109 -12.305 1 94.19 121 PRO A N 1
ATOM 903 C CA . PRO A 1 121 ? 8.328 -19.141 -11.344 1 94.19 121 PRO A CA 1
ATOM 904 C C . PRO A 1 121 ? 7.051 -19.734 -11.93 1 94.19 121 PRO A C 1
ATOM 906 O O . PRO A 1 121 ? 6.215 -20.266 -11.188 1 94.19 121 PRO A O 1
ATOM 909 N N . SER A 1 122 ? 6.875 -19.672 -13.203 1 93.31 122 SER A N 1
ATOM 910 C CA . SER A 1 122 ? 5.648 -20.141 -13.836 1 93.31 122 SER A CA 1
ATOM 911 C C . SER A 1 122 ? 5.527 -21.656 -13.719 1 93.31 122 SER A C 1
ATOM 913 O O . SER A 1 122 ? 4.441 -22.219 -13.898 1 93.31 122 SER A O 1
ATOM 915 N N . THR A 1 123 ? 6.602 -22.297 -13.414 1 92.75 123 THR A N 1
ATOM 916 C CA . THR A 1 123 ? 6.605 -23.766 -13.398 1 92.75 123 THR A CA 1
ATOM 917 C C . THR A 1 123 ? 6.82 -24.281 -11.984 1 92.75 123 THR A C 1
ATOM 919 O O . THR A 1 123 ? 6.797 -25.5 -11.75 1 92.75 123 THR A O 1
ATOM 922 N N . GLU A 1 124 ? 7.082 -23.406 -11.062 1 93.25 124 GLU A N 1
ATOM 923 C CA . GLU A 1 124 ? 7.367 -23.812 -9.695 1 93.25 124 GLU A CA 1
ATOM 924 C C . GLU A 1 124 ? 6.102 -24.297 -8.984 1 93.25 124 GLU A C 1
ATOM 926 O O . GLU A 1 124 ? 5.031 -23.719 -9.164 1 93.25 124 GLU A O 1
ATOM 931 N N . SER A 1 125 ? 6.273 -25.312 -8.219 1 92.69 125 SER A N 1
ATOM 932 C CA . SER A 1 125 ? 5.148 -25.859 -7.469 1 92.69 125 SER A CA 1
ATOM 933 C C . SER A 1 125 ? 4.848 -25.016 -6.23 1 92.69 125 SER A C 1
ATOM 935 O O . SER A 1 125 ? 5.727 -24.344 -5.707 1 92.69 125 SER A O 1
ATOM 937 N N . VAL A 1 126 ? 3.609 -25.125 -5.766 1 90.38 126 VAL A N 1
ATOM 938 C CA . VAL A 1 126 ? 3.168 -24.359 -4.602 1 90.38 126 VAL A CA 1
ATOM 939 C C . VAL A 1 126 ? 3.941 -24.812 -3.365 1 90.38 126 VAL A C 1
ATOM 941 O O . VAL A 1 126 ? 4.02 -24.078 -2.373 1 90.38 126 VAL A O 1
ATOM 944 N N . ASP A 1 127 ? 4.496 -25.969 -3.438 1 90.25 127 ASP A N 1
ATOM 945 C CA . ASP A 1 127 ? 5.25 -26.484 -2.303 1 90.25 127 ASP A CA 1
ATOM 946 C C . ASP A 1 127 ? 6.703 -26.031 -2.35 1 90.25 127 ASP A C 1
ATOM 948 O O . ASP A 1 127 ? 7.465 -26.266 -1.41 1 90.25 127 ASP A O 1
ATOM 952 N N . ASP A 1 128 ? 7.066 -25.406 -3.418 1 90.12 128 ASP A N 1
ATOM 953 C CA . ASP A 1 128 ? 8.414 -24.844 -3.525 1 90.12 128 ASP A CA 1
ATOM 954 C C . ASP A 1 128 ? 8.633 -23.734 -2.498 1 90.12 128 ASP A C 1
ATOM 956 O O . ASP A 1 128 ? 7.812 -22.828 -2.379 1 90.12 128 ASP A O 1
ATOM 960 N N . PRO A 1 129 ? 9.719 -23.781 -1.746 1 85.88 129 PRO A N 1
ATOM 961 C CA . PRO A 1 129 ? 9.992 -22.75 -0.754 1 85.88 129 PRO A CA 1
ATOM 962 C C . PRO A 1 129 ? 10.141 -21.359 -1.38 1 85.88 129 PRO A C 1
ATOM 964 O O . PRO A 1 129 ? 10.008 -20.344 -0.687 1 85.88 129 PRO A O 1
ATOM 967 N N . ASN A 1 130 ? 10.344 -21.375 -2.635 1 87.25 130 ASN A N 1
ATOM 968 C CA . ASN A 1 130 ? 10.531 -20.109 -3.32 1 87.25 130 ASN A CA 1
ATOM 969 C C . ASN A 1 130 ? 9.305 -19.719 -4.148 1 87.25 130 ASN A C 1
ATOM 971 O O . ASN A 1 130 ? 9.375 -18.844 -5 1 87.25 130 ASN A O 1
ATOM 975 N N . PHE A 1 131 ? 8.32 -20.406 -3.838 1 92.38 131 PHE A N 1
ATOM 976 C CA . PHE A 1 131 ? 7.086 -20.203 -4.59 1 92.38 131 PHE A CA 1
ATOM 977 C C . PHE A 1 131 ? 6.645 -18.75 -4.508 1 92.38 131 PHE A C 1
ATOM 979 O O . PHE A 1 131 ? 6.699 -18.125 -3.439 1 92.38 131 PHE A O 1
ATOM 986 N N . ILE A 1 132 ? 6.238 -18.203 -5.684 1 95.5 132 ILE A N 1
ATOM 987 C CA . ILE A 1 132 ? 5.641 -16.875 -5.805 1 95.5 132 ILE A CA 1
ATOM 988 C C . ILE A 1 132 ? 4.211 -17 -6.324 1 95.5 132 ILE A C 1
ATOM 990 O O . ILE A 1 132 ? 3.996 -17.375 -7.484 1 95.5 132 ILE A O 1
ATOM 994 N N . PRO A 1 133 ? 3.248 -16.609 -5.555 1 97 133 PRO A N 1
ATOM 995 C CA . PRO A 1 133 ? 1.852 -16.766 -5.973 1 97 133 PRO A CA 1
ATOM 996 C C . PRO A 1 133 ? 1.56 -16.094 -7.316 1 97 133 PRO A C 1
ATOM 998 O O . PRO A 1 133 ? 0.758 -16.609 -8.102 1 97 133 PRO A O 1
ATOM 1001 N N . ALA A 1 134 ? 2.197 -15.086 -7.676 1 97.12 134 ALA A N 1
ATOM 1002 C CA . ALA A 1 134 ? 2.021 -14.43 -8.969 1 97.12 134 ALA A CA 1
ATOM 1003 C C . ALA A 1 134 ? 2.574 -15.281 -10.102 1 97.12 134 ALA A C 1
ATOM 1005 O O . ALA A 1 134 ? 2.305 -15.023 -11.273 1 97.12 134 ALA A O 1
ATOM 1006 N N . ARG A 1 135 ? 3.465 -16.219 -9.844 1 96.75 135 ARG A N 1
ATOM 1007 C CA . ARG A 1 135 ? 4.066 -17.172 -10.758 1 96.75 135 ARG A CA 1
ATOM 1008 C C . ARG A 1 135 ? 4.926 -16.469 -11.805 1 96.75 135 ARG A C 1
ATOM 1010 O O . ARG A 1 135 ? 5.035 -16.938 -12.945 1 96.75 135 ARG A O 1
ATOM 1017 N N . ARG A 1 136 ? 5.387 -15.414 -11.508 1 95.38 136 ARG A N 1
ATOM 1018 C CA . ARG A 1 136 ? 6.336 -14.617 -12.281 1 95.38 136 ARG A CA 1
ATOM 1019 C C . ARG A 1 136 ? 7.16 -13.711 -11.375 1 95.38 136 ARG A C 1
ATOM 1021 O O . ARG A 1 136 ? 6.848 -13.555 -10.188 1 95.38 136 ARG A O 1
ATOM 1028 N N . PHE A 1 137 ? 8.219 -13.227 -11.938 1 95.31 137 PHE A N 1
ATOM 1029 C CA . PHE A 1 137 ? 8.938 -12.148 -11.273 1 95.31 137 PHE A CA 1
ATOM 1030 C C . PHE A 1 137 ? 8.25 -10.812 -11.508 1 95.31 137 PHE A C 1
ATOM 1032 O O . PHE A 1 137 ? 7.453 -10.672 -12.445 1 95.31 137 PHE A O 1
ATOM 1039 N N . GLY A 1 138 ? 8.492 -9.852 -10.539 1 95.38 138 GLY A N 1
ATOM 1040 C CA . GLY A 1 138 ? 8.031 -8.492 -10.781 1 95.38 138 GLY A CA 1
ATOM 1041 C C . GLY A 1 138 ? 8.711 -7.844 -11.977 1 95.38 138 GLY A C 1
ATOM 1042 O O . GLY A 1 138 ? 9.773 -8.289 -12.414 1 95.38 138 GLY A O 1
ATOM 1043 N N . GLY A 1 139 ? 8.055 -6.836 -12.5 1 94.5 139 GLY A N 1
ATOM 1044 C CA . GLY A 1 139 ? 8.602 -6.145 -13.656 1 94.5 139 GLY A CA 1
ATOM 1045 C C . GLY A 1 139 ? 8.656 -4.637 -13.484 1 94.5 139 GLY A C 1
ATOM 1046 O O . GLY A 1 139 ? 8.297 -4.121 -12.422 1 94.5 139 GLY A O 1
ATOM 1047 N N . GLU A 1 140 ? 9.109 -3.971 -14.508 1 94.75 140 GLU A N 1
ATOM 1048 C CA . GLU A 1 140 ? 9.289 -2.523 -14.484 1 94.75 140 GLU A CA 1
ATOM 1049 C C . GLU A 1 140 ? 7.957 -1.797 -14.328 1 94.75 140 GLU A C 1
ATOM 1051 O O . GLU A 1 140 ? 7.887 -0.748 -13.688 1 94.75 140 GLU A O 1
ATOM 1056 N N . GLU A 1 141 ? 6.934 -2.318 -14.867 1 96.5 141 GLU A N 1
ATOM 1057 C CA . GLU A 1 141 ? 5.633 -1.659 -14.805 1 96.5 141 GLU A CA 1
ATOM 1058 C C . GLU A 1 141 ? 5.086 -1.646 -13.383 1 96.5 141 GLU A C 1
ATOM 1060 O O . GLU A 1 141 ? 4.461 -0.671 -12.961 1 96.5 141 GLU A O 1
ATOM 1065 N N . GLU A 1 142 ? 5.293 -2.756 -12.719 1 97.44 142 GLU A N 1
ATOM 1066 C CA . GLU A 1 142 ? 4.848 -2.783 -11.328 1 97.44 142 GLU A CA 1
ATOM 1067 C C . GLU A 1 142 ? 5.707 -1.873 -10.461 1 97.44 142 GLU A C 1
ATOM 1069 O O . GLU A 1 142 ? 5.188 -1.151 -9.602 1 97.44 142 GLU A O 1
ATOM 1074 N N . MET A 1 143 ? 6.977 -1.896 -10.719 1 96.75 143 MET A N 1
ATOM 1075 C CA . MET A 1 143 ? 7.871 -1.062 -9.922 1 96.75 143 MET A CA 1
ATOM 1076 C C . MET A 1 143 ? 7.598 0.418 -10.172 1 96.75 143 MET A C 1
ATOM 1078 O O . MET A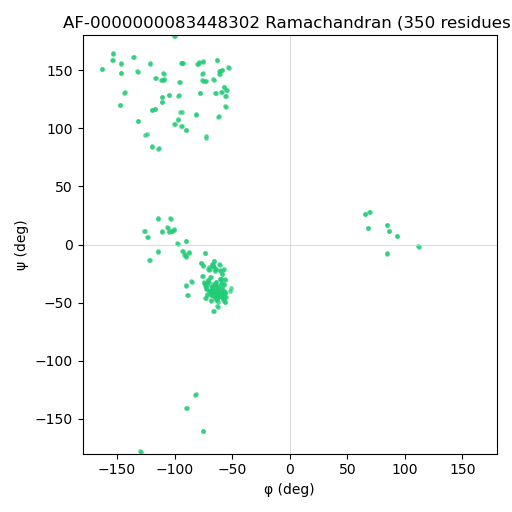 1 143 ? 7.312 1.169 -9.234 1 96.75 143 MET A O 1
ATOM 1082 N N . SER A 1 144 ? 7.691 0.81 -11.43 1 97.44 144 SER A N 1
ATOM 1083 C CA . SER A 1 144 ? 7.461 2.209 -11.773 1 97.44 144 SER A CA 1
ATOM 1084 C C . SER A 1 144 ? 6.027 2.625 -11.461 1 97.44 144 SER A C 1
ATOM 1086 O O . SER A 1 144 ? 5.785 3.752 -11.023 1 97.44 144 SER A O 1
ATOM 1088 N N . GLY A 1 145 ? 5.086 1.771 -11.688 1 98.12 145 GLY A N 1
ATOM 1089 C CA . GLY A 1 145 ? 3.691 2.057 -11.383 1 98.12 145 GLY A CA 1
ATOM 1090 C C . GLY A 1 145 ? 3.449 2.328 -9.906 1 98.12 145 GLY A C 1
ATOM 1091 O O . GLY A 1 145 ? 2.68 3.223 -9.555 1 98.12 145 GLY A O 1
ATOM 1092 N N . THR A 1 146 ? 4.074 1.536 -9.086 1 98.06 146 THR A N 1
ATOM 1093 C CA . THR A 1 146 ? 3.947 1.734 -7.645 1 98.06 146 THR A CA 1
ATOM 1094 C C . THR A 1 146 ? 4.508 3.092 -7.234 1 98.06 146 THR A C 1
ATOM 1096 O O . THR A 1 146 ? 3.891 3.816 -6.449 1 98.06 146 THR A O 1
ATOM 1099 N N . ILE A 1 147 ? 5.652 3.438 -7.801 1 98.12 147 ILE A N 1
ATOM 1100 C CA . ILE A 1 147 ? 6.277 4.719 -7.496 1 98.12 147 ILE A CA 1
ATOM 1101 C C . ILE A 1 147 ? 5.383 5.859 -7.98 1 98.12 147 ILE A C 1
ATOM 1103 O O . ILE A 1 147 ? 5.168 6.836 -7.258 1 98.12 147 ILE A O 1
ATOM 1107 N N . LEU A 1 148 ? 4.84 5.73 -9.188 1 98.12 148 LEU A N 1
ATOM 1108 C CA . LEU A 1 148 ? 3.953 6.75 -9.742 1 98.12 148 LEU A CA 1
ATOM 1109 C C . LEU A 1 148 ? 2.686 6.875 -8.898 1 98.12 148 LEU A C 1
ATOM 1111 O O . LEU A 1 148 ? 2.191 7.98 -8.68 1 98.12 148 LEU A O 1
ATOM 1115 N N . TYR A 1 149 ? 2.16 5.77 -8.484 1 98.56 149 TYR A N 1
ATOM 1116 C CA . TYR A 1 149 ? 1.005 5.785 -7.59 1 98.56 149 TYR A CA 1
ATOM 1117 C C . TYR A 1 149 ? 1.3 6.59 -6.328 1 98.56 149 TYR A C 1
ATOM 1119 O O . TYR A 1 149 ? 0.564 7.52 -5.996 1 98.56 149 TYR A O 1
ATOM 1127 N N . LEU A 1 150 ? 2.4 6.348 -5.652 1 98.25 150 LEU A N 1
ATOM 1128 C CA . LEU A 1 150 ? 2.74 7.008 -4.398 1 98.25 150 LEU A CA 1
ATOM 1129 C C . LEU A 1 150 ? 3.053 8.484 -4.625 1 98.25 150 LEU A C 1
ATOM 1131 O O . LEU A 1 150 ? 2.824 9.312 -3.74 1 98.25 150 LEU A O 1
ATOM 1135 N N . ALA A 1 151 ? 3.539 8.789 -5.848 1 97.62 151 ALA A N 1
ATOM 1136 C CA . ALA A 1 151 ? 3.977 10.148 -6.133 1 97.62 151 ALA A CA 1
ATOM 1137 C C . ALA A 1 151 ? 2.826 10.992 -6.676 1 97.62 151 ALA A C 1
ATOM 1139 O O . ALA A 1 151 ? 2.945 12.219 -6.793 1 97.62 151 ALA A O 1
ATOM 1140 N N . SER A 1 152 ? 1.729 10.43 -6.996 1 97.75 152 SER A N 1
ATOM 1141 C CA . SER A 1 152 ? 0.609 11.109 -7.629 1 97.75 152 SER A CA 1
ATOM 1142 C C . SER A 1 152 ? -0.476 11.453 -6.613 1 97.75 152 SER A C 1
ATOM 1144 O O . SER A 1 152 ? -0.338 11.156 -5.426 1 97.75 152 SER A O 1
ATOM 1146 N N . ARG A 1 153 ? -1.519 12.078 -7.141 1 97.75 153 ARG A N 1
ATOM 1147 C CA . ARG A 1 153 ? -2.689 12.398 -6.328 1 97.75 153 ARG A CA 1
ATOM 1148 C C . ARG A 1 153 ? -3.322 11.125 -5.762 1 97.75 153 ARG A C 1
ATOM 1150 O O . ARG A 1 153 ? -3.84 11.133 -4.645 1 97.75 153 ARG A O 1
ATOM 1157 N N . ALA A 1 154 ? -3.203 10.023 -6.469 1 97.94 154 ALA A N 1
ATOM 1158 C CA . ALA A 1 154 ? -3.812 8.758 -6.066 1 97.94 154 ALA A CA 1
ATOM 1159 C C . ALA A 1 154 ? -3.234 8.266 -4.742 1 97.94 154 ALA A C 1
ATOM 1161 O O . ALA A 1 154 ? -3.963 7.742 -3.896 1 97.94 154 ALA A O 1
ATOM 1162 N N . GLY A 1 155 ? -1.95 8.438 -4.559 1 98.44 155 GLY A N 1
ATOM 1163 C CA . GLY A 1 155 ? -1.277 7.949 -3.369 1 98.44 155 GLY A CA 1
ATOM 1164 C C . GLY A 1 155 ? -0.992 9.039 -2.352 1 98.44 155 GLY A C 1
ATOM 1165 O O . GLY A 1 155 ? -0.228 8.828 -1.407 1 98.44 155 GLY A O 1
ATOM 1166 N N . SER A 1 156 ? -1.587 10.25 -2.527 1 98.44 156 SER A N 1
ATOM 1167 C CA . SER A 1 156 ? -1.22 11.43 -1.748 1 98.44 156 SER A CA 1
ATOM 1168 C C . SER A 1 156 ? -1.754 11.336 -0.323 1 98.44 156 SER A C 1
ATOM 1170 O O . SER A 1 156 ? -1.375 12.133 0.54 1 98.44 156 SER A O 1
ATOM 1172 N N . PHE A 1 157 ? -2.564 10.328 -0.052 1 98.38 157 PHE A N 1
ATOM 1173 C CA . PHE A 1 157 ? -3.119 10.164 1.286 1 98.38 157 PHE A CA 1
ATOM 1174 C C . PHE A 1 157 ? -2.424 9.031 2.029 1 98.38 157 PHE A C 1
ATOM 1176 O O . PHE A 1 157 ? -2.893 8.594 3.078 1 98.38 157 PHE A O 1
ATOM 1183 N N . CYS A 1 158 ? -1.329 8.539 1.491 1 98.44 158 CYS A N 1
ATOM 1184 C CA . CYS A 1 158 ? -0.486 7.543 2.146 1 98.44 158 CYS A CA 1
ATOM 1185 C C . CYS A 1 158 ? 0.685 8.211 2.861 1 98.44 158 CYS A C 1
ATOM 1187 O O . CYS A 1 158 ? 1.404 9.016 2.268 1 98.44 158 CYS A O 1
ATOM 1189 N N . ASN A 1 159 ? 0.872 7.914 4.066 1 98.06 159 ASN A N 1
ATOM 1190 C CA . ASN A 1 159 ? 2 8.336 4.891 1 98.06 159 ASN A CA 1
ATOM 1191 C C . ASN A 1 159 ? 2.367 7.277 5.926 1 98.06 159 ASN A C 1
ATOM 1193 O O . ASN A 1 159 ? 1.525 6.867 6.723 1 98.06 159 ASN A O 1
ATOM 1197 N N . GLY A 1 160 ? 3.598 6.797 5.836 1 96.56 160 GLY A N 1
ATOM 1198 C CA . GLY A 1 160 ? 4.039 5.723 6.707 1 96.56 160 GLY A CA 1
ATOM 1199 C C . GLY A 1 160 ? 3.697 4.34 6.18 1 96.56 160 GLY A C 1
ATOM 1200 O O . GLY A 1 160 ? 3.777 3.352 6.91 1 96.56 160 GLY A O 1
ATOM 1201 N N . LEU A 1 161 ? 3.297 4.23 4.988 1 96.81 161 LEU A N 1
ATOM 1202 C CA . LEU A 1 161 ? 2.875 2.986 4.355 1 96.81 161 LEU A CA 1
ATOM 1203 C C . LEU A 1 161 ? 4.082 2.148 3.949 1 96.81 161 LEU A C 1
ATOM 1205 O O . LEU A 1 161 ? 5.047 2.672 3.391 1 96.81 161 LEU A O 1
ATOM 1209 N N . ILE A 1 162 ? 4.055 0.918 4.312 1 96.12 162 ILE A N 1
ATOM 1210 C CA . ILE A 1 162 ? 4.949 -0.077 3.732 1 96.12 162 ILE A CA 1
ATOM 1211 C C . ILE A 1 162 ? 4.203 -0.889 2.676 1 96.12 162 ILE A C 1
ATOM 1213 O O . ILE A 1 162 ? 3.367 -1.731 3.006 1 96.12 162 ILE A O 1
ATOM 1217 N N . LEU A 1 163 ? 4.477 -0.59 1.465 1 97.5 163 LEU A N 1
ATOM 1218 C CA . LEU A 1 163 ? 3.754 -1.188 0.347 1 97.5 163 LEU A CA 1
ATOM 1219 C C . LEU A 1 163 ? 4.492 -2.414 -0.184 1 97.5 163 LEU A C 1
ATOM 1221 O O . LEU A 1 163 ? 5.465 -2.283 -0.927 1 97.5 163 LEU A O 1
ATOM 1225 N N . ALA A 1 164 ? 3.979 -3.533 0.205 1 96.62 164 ALA A N 1
ATOM 1226 C CA . ALA A 1 164 ? 4.578 -4.785 -0.251 1 96.62 164 ALA A CA 1
ATOM 1227 C C . ALA A 1 164 ? 4.102 -5.141 -1.656 1 96.62 164 ALA A C 1
ATOM 1229 O O . ALA A 1 164 ? 2.91 -5.379 -1.873 1 96.62 164 ALA A O 1
ATOM 1230 N N . ASN A 1 165 ? 4.945 -5.102 -2.57 1 97.25 165 ASN A N 1
ATOM 1231 C CA . ASN A 1 165 ? 4.73 -5.629 -3.914 1 97.25 165 ASN A CA 1
ATOM 1232 C C . ASN A 1 165 ? 5.645 -6.816 -4.203 1 97.25 165 ASN A C 1
ATOM 1234 O O . ASN A 1 165 ? 6.605 -6.695 -4.965 1 97.25 165 ASN A O 1
ATOM 1238 N N . ASP A 1 166 ? 5.168 -7.961 -3.713 1 96.38 166 ASP A N 1
ATOM 1239 C CA . ASP A 1 166 ? 6.07 -9.102 -3.621 1 96.38 166 ASP A CA 1
ATOM 1240 C C . ASP A 1 166 ? 5.488 -10.328 -4.328 1 96.38 166 ASP A C 1
ATOM 1242 O O . ASP A 1 166 ? 5.895 -11.461 -4.062 1 96.38 166 ASP A O 1
ATOM 1246 N N . GLY A 1 167 ? 4.434 -10.148 -5.082 1 97.12 167 GLY A N 1
ATOM 1247 C CA . GLY A 1 167 ? 3.801 -11.258 -5.777 1 97.12 167 GLY A CA 1
ATOM 1248 C C . GLY A 1 167 ? 3.131 -12.242 -4.84 1 97.12 167 GLY A C 1
ATOM 1249 O O . GLY A 1 167 ? 2.889 -13.391 -5.207 1 97.12 167 GLY A O 1
ATOM 1250 N N . GLY A 1 168 ? 2.951 -11.859 -3.625 1 96.5 168 GLY A N 1
ATOM 1251 C CA . GLY A 1 168 ? 2.293 -12.703 -2.641 1 96.5 168 GLY A CA 1
ATOM 1252 C C . GLY A 1 168 ? 3.264 -13.547 -1.833 1 96.5 168 GLY A C 1
ATOM 1253 O O . GLY A 1 168 ? 2.848 -14.352 -0.998 1 96.5 168 GLY A O 1
ATOM 1254 N N . ARG A 1 169 ? 4.512 -13.336 -1.99 1 94.06 169 ARG A N 1
ATOM 1255 C CA . ARG A 1 169 ? 5.52 -14.195 -1.385 1 94.06 169 ARG A CA 1
ATOM 1256 C C . ARG A 1 169 ? 5.418 -14.172 0.136 1 94.06 169 ARG A C 1
ATOM 1258 O O . ARG A 1 169 ? 5.508 -15.219 0.785 1 94.06 169 ARG A O 1
ATOM 1265 N N . LEU A 1 170 ? 5.215 -13.062 0.748 1 93.38 170 LEU A N 1
ATOM 1266 C CA . LEU A 1 170 ? 5.141 -12.938 2.199 1 93.38 170 LEU A CA 1
ATOM 1267 C C . LEU A 1 170 ? 4.012 -13.789 2.764 1 93.38 170 LEU A C 1
ATOM 1269 O O . LEU A 1 170 ? 4.113 -14.297 3.883 1 93.38 170 LEU A O 1
ATOM 1273 N N . GLY A 1 171 ? 3.006 -13.961 1.988 1 92.12 171 GLY A N 1
ATOM 1274 C CA . GLY A 1 171 ? 1.847 -14.703 2.455 1 92.12 171 GLY A CA 1
ATOM 1275 C C . GLY A 1 171 ? 2.062 -16.203 2.459 1 92.12 171 GLY A C 1
ATOM 1276 O O . GLY A 1 171 ? 1.305 -16.938 3.088 1 92.12 171 GLY A O 1
ATOM 1277 N N . VAL A 1 172 ? 3.074 -16.672 1.78 1 92.62 172 VAL A N 1
ATOM 1278 C CA . VAL A 1 172 ? 3.223 -18.109 1.638 1 92.62 172 VAL A CA 1
ATOM 1279 C C . VAL A 1 172 ? 4.594 -18.547 2.154 1 92.62 172 VAL A C 1
ATOM 1281 O O . VAL A 1 172 ? 5.031 -19.672 1.903 1 92.62 172 VAL A O 1
ATOM 1284 N N . THR A 1 173 ? 5.309 -17.625 2.725 1 89.75 173 THR A N 1
ATOM 1285 C CA . THR A 1 173 ? 6.598 -17.906 3.35 1 89.75 173 THR A CA 1
ATOM 1286 C C . THR A 1 173 ? 6.574 -17.516 4.824 1 89.75 173 THR A C 1
ATOM 1288 O O . THR A 1 173 ? 5.75 -16.703 5.25 1 89.75 173 THR A O 1
ATOM 1291 N N . MET A 1 174 ? 7.422 -18.125 5.594 1 86.12 174 MET A N 1
ATOM 1292 C CA . MET A 1 174 ? 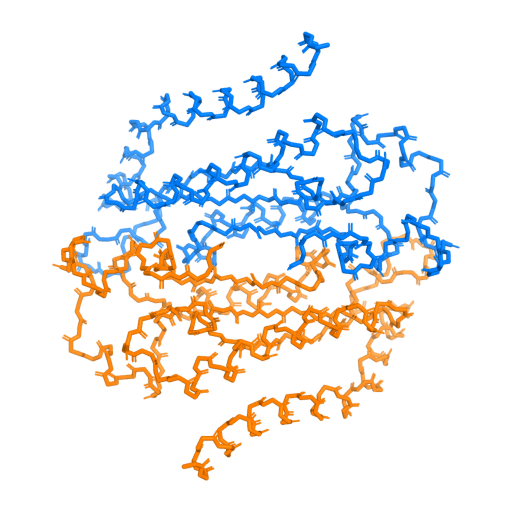7.496 -17.766 7.008 1 86.12 174 MET A CA 1
ATOM 1293 C C . MET A 1 174 ? 7.91 -16.297 7.172 1 86.12 174 MET A C 1
ATOM 1295 O O . MET A 1 174 ? 9.023 -15.922 6.797 1 86.12 174 MET A O 1
ATOM 1299 N N . SER A 1 175 ? 7.023 -15.484 7.594 1 87.06 175 SER A N 1
ATOM 1300 C CA . SER A 1 175 ? 7.262 -14.047 7.684 1 87.06 175 SER A CA 1
ATOM 1301 C C . SER A 1 175 ? 6.52 -13.438 8.867 1 87.06 175 SER A C 1
ATOM 1303 O O . SER A 1 175 ? 5.66 -14.086 9.469 1 87.06 175 SER A O 1
ATOM 1305 N N . THR A 1 176 ? 7.07 -12.219 9.367 1 75.44 176 THR A N 1
ATOM 1306 C CA . THR A 1 176 ? 6.301 -11.43 10.328 1 75.44 176 THR A CA 1
ATOM 1307 C C . THR A 1 176 ? 5.125 -10.742 9.633 1 75.44 176 THR A C 1
ATOM 1309 O O . THR A 1 176 ? 5.297 -10.109 8.586 1 75.44 176 THR A O 1
ATOM 1312 N N . TYR A 1 177 ? 4.035 -11.414 9.688 1 61.72 177 TYR A N 1
ATOM 1313 C CA . TYR A 1 177 ? 2.865 -10.969 8.938 1 61.72 177 TYR A CA 1
ATOM 1314 C C . TYR A 1 177 ? 2.01 -10.023 9.781 1 61.72 177 TYR A C 1
ATOM 1316 O O . TYR A 1 177 ? 1.755 -10.297 10.953 1 61.72 177 TYR A O 1
ATOM 1324 N N . MET B 1 1 ? -24.297 -6.57 23.641 1 59.5 1 MET B N 1
ATOM 1325 C CA . MET B 1 1 ? -23.656 -7.809 23.203 1 59.5 1 MET B CA 1
ATOM 1326 C C . MET B 1 1 ? -24.141 -8.211 21.812 1 59.5 1 MET B C 1
ATOM 1328 O O . MET B 1 1 ? -23.344 -8.555 20.938 1 59.5 1 MET B O 1
ATOM 1332 N N . GLU B 1 2 ? -25.406 -8.062 21.609 1 60.41 2 GLU B N 1
ATOM 1333 C CA . GLU B 1 2 ? -26 -8.461 20.344 1 60.41 2 GLU B CA 1
ATOM 1334 C C . GLU B 1 2 ? -25.531 -7.551 19.203 1 60.41 2 GLU B C 1
ATOM 1336 O O . GLU B 1 2 ? -25.203 -8.023 18.125 1 60.41 2 GLU B O 1
ATOM 1341 N N . GLU B 1 3 ? -25.453 -6.301 19.516 1 57.88 3 GLU B N 1
ATOM 1342 C CA . GLU B 1 3 ? -25.031 -5.352 18.5 1 57.88 3 GLU B CA 1
ATOM 1343 C C . GLU B 1 3 ? -23.562 -5.57 18.125 1 57.88 3 GLU B C 1
ATOM 1345 O O . GLU B 1 3 ? -23.188 -5.441 16.953 1 57.88 3 GLU B O 1
ATOM 1350 N N . PHE B 1 4 ? -22.891 -5.91 19.188 1 58.62 4 PHE B N 1
ATOM 1351 C CA . PHE B 1 4 ? -21.484 -6.227 19 1 58.62 4 PHE B CA 1
ATOM 1352 C C . PHE B 1 4 ? -21.312 -7.434 18.078 1 58.62 4 PHE B C 1
ATOM 1354 O O . PHE B 1 4 ? -20.562 -7.387 17.109 1 58.62 4 PHE B O 1
ATOM 1361 N N . ALA B 1 5 ? -21.984 -8.492 18.438 1 60.09 5 ALA B N 1
ATOM 1362 C CA . ALA B 1 5 ? -21.891 -9.727 17.672 1 60.09 5 ALA B CA 1
ATOM 1363 C C . ALA B 1 5 ? -22.406 -9.523 16.234 1 60.09 5 ALA B C 1
ATOM 1365 O O . ALA B 1 5 ? -21.844 -10.086 15.289 1 60.09 5 ALA B O 1
ATOM 1366 N N . GLN B 1 6 ? -23.406 -8.727 16.125 1 63.34 6 GLN B N 1
ATOM 1367 C CA . GLN B 1 6 ? -24 -8.492 14.805 1 63.34 6 GLN B CA 1
ATOM 1368 C C . GLN B 1 6 ? -23.031 -7.715 13.906 1 63.34 6 GLN B C 1
ATOM 1370 O O . GLN B 1 6 ? -22.875 -8.047 12.727 1 63.34 6 GLN B O 1
ATOM 1375 N N . THR B 1 7 ? -22.422 -6.766 14.453 1 59.66 7 THR B N 1
ATOM 1376 C CA . THR B 1 7 ? -21.453 -5.977 13.695 1 59.66 7 THR B CA 1
ATOM 1377 C C . THR B 1 7 ? -20.281 -6.844 13.227 1 59.66 7 THR B C 1
ATOM 1379 O O . THR B 1 7 ? -19.891 -6.793 12.055 1 59.66 7 THR B O 1
ATOM 1382 N N . PHE B 1 8 ? -19.859 -7.637 14.102 1 64.25 8 PHE B N 1
ATOM 1383 C CA . PHE B 1 8 ? -18.734 -8.523 13.805 1 64.25 8 PHE B CA 1
ATOM 1384 C C . PHE B 1 8 ? -19.125 -9.555 12.758 1 64.25 8 PHE B C 1
ATOM 1386 O O . PHE B 1 8 ? -18.391 -9.781 11.797 1 64.25 8 PHE B O 1
ATOM 1393 N N . HIS B 1 9 ? -20.297 -10.047 13.008 1 65.38 9 HIS B N 1
ATOM 1394 C CA . HIS B 1 9 ? -20.781 -11.102 12.133 1 65.38 9 HIS B CA 1
ATOM 1395 C C . HIS B 1 9 ? -21.047 -10.578 10.727 1 65.38 9 HIS B C 1
ATOM 1397 O O . HIS B 1 9 ? -20.625 -11.195 9.734 1 65.38 9 HIS B O 1
ATOM 1403 N N . VAL B 1 10 ? -21.609 -9.461 10.656 1 65.44 10 VAL B N 1
ATOM 1404 C CA . VAL B 1 10 ? -21.984 -8.906 9.359 1 65.44 10 VAL B CA 1
ATOM 1405 C C . VAL B 1 10 ? -20.734 -8.539 8.578 1 65.44 10 VAL B C 1
ATOM 1407 O O . VAL B 1 10 ? -20.578 -8.914 7.41 1 65.44 10 VAL B O 1
ATOM 1410 N N . ASN B 1 11 ? -19.812 -7.934 9.242 1 67.12 11 ASN B N 1
ATOM 1411 C CA . ASN B 1 11 ? -18.625 -7.477 8.523 1 67.12 11 ASN B CA 1
ATOM 1412 C C . ASN B 1 11 ? -17.734 -8.648 8.109 1 67.12 11 ASN B C 1
ATOM 1414 O O . ASN B 1 11 ? -17.25 -8.688 6.98 1 67.12 11 ASN B O 1
ATOM 1418 N N . THR B 1 12 ? -17.641 -9.555 8.922 1 74.44 12 THR B N 1
ATOM 1419 C CA . THR B 1 12 ? -16.703 -10.641 8.656 1 74.44 12 THR B CA 1
ATOM 1420 C C . THR B 1 12 ? -17.375 -11.742 7.828 1 74.44 12 THR B C 1
ATOM 1422 O O . THR B 1 12 ? -16.797 -12.203 6.836 1 74.44 12 THR B O 1
ATOM 1425 N N . THR B 1 13 ? -18.578 -12.031 8.227 1 75.06 13 THR B N 1
ATOM 1426 C CA . THR B 1 13 ? -19.25 -13.148 7.57 1 75.06 13 THR B CA 1
ATOM 1427 C C . THR B 1 13 ? -19.641 -12.773 6.145 1 75.06 13 THR B C 1
ATOM 1429 O O . THR B 1 13 ? -19.453 -13.562 5.215 1 75.06 13 THR B O 1
ATOM 1432 N N . ALA B 1 14 ? -20.141 -11.617 6.023 1 77.06 14 ALA B N 1
ATOM 1433 C CA . ALA B 1 14 ? -20.562 -11.172 4.699 1 77.06 14 ALA B CA 1
ATOM 1434 C C . ALA B 1 14 ? -19.375 -11.102 3.74 1 77.06 14 ALA B C 1
ATOM 1436 O O . ALA B 1 14 ? -19.469 -11.516 2.582 1 77.06 14 ALA B O 1
ATOM 1437 N N . THR B 1 15 ? -18.344 -10.641 4.199 1 80.56 15 THR B N 1
ATOM 1438 C CA . THR B 1 15 ? -17.141 -10.531 3.375 1 80.56 15 THR B CA 1
ATOM 1439 C C . THR B 1 15 ? -16.641 -11.922 2.986 1 80.56 15 THR B C 1
ATOM 1441 O O . THR B 1 15 ? -16.344 -12.172 1.816 1 80.56 15 THR B O 1
ATOM 1444 N N . TYR B 1 16 ? -16.609 -12.75 3.941 1 81.38 16 TYR B N 1
ATOM 1445 C CA . TYR B 1 16 ? -16.125 -14.102 3.725 1 81.38 16 TYR B CA 1
ATOM 1446 C C . TYR B 1 16 ? -17 -14.852 2.729 1 81.38 16 TYR B C 1
ATOM 1448 O O . TYR B 1 16 ? -16.5 -15.375 1.726 1 81.38 16 TYR B O 1
ATOM 1456 N N . PHE B 1 17 ? -18.234 -14.828 2.902 1 84.81 17 PHE B N 1
ATOM 1457 C CA . PHE B 1 17 ? -19.125 -15.602 2.057 1 84.81 17 PHE B CA 1
ATOM 1458 C C . PHE B 1 17 ? -19.25 -14.977 0.672 1 84.81 17 PHE B C 1
ATOM 1460 O O . PHE B 1 17 ? -19.391 -15.68 -0.325 1 84.81 17 PHE B O 1
ATOM 1467 N N . SER B 1 18 ? -19.172 -13.672 0.621 1 87 18 SER B N 1
ATOM 1468 C CA . SER B 1 18 ? -19.188 -13.016 -0.682 1 87 18 SER B CA 1
ATOM 1469 C C . SER B 1 18 ? -17.969 -13.398 -1.512 1 87 18 SER B C 1
ATOM 1471 O O . SER B 1 18 ? -18.078 -13.68 -2.707 1 87 18 SER B O 1
ATOM 1473 N N . MET B 1 19 ? -16.859 -13.422 -0.93 1 87.25 19 MET B N 1
ATOM 1474 C CA . MET B 1 19 ? -15.648 -13.805 -1.631 1 87.25 19 MET B CA 1
ATOM 1475 C C . MET B 1 19 ? -15.773 -15.211 -2.211 1 87.25 19 MET B C 1
ATOM 1477 O O . MET B 1 19 ? -15.484 -15.43 -3.389 1 87.25 19 MET B O 1
ATOM 1481 N N . PHE B 1 20 ? -16.281 -16.109 -1.441 1 86.12 20 PHE B N 1
ATOM 1482 C CA . PHE B 1 20 ? -16.391 -17.5 -1.87 1 86.12 20 PHE B CA 1
ATOM 1483 C C . PHE B 1 20 ? -17.453 -17.656 -2.949 1 86.12 20 PHE B C 1
ATOM 1485 O O . PHE B 1 20 ? -17.312 -18.469 -3.863 1 86.12 20 PHE B O 1
ATOM 1492 N N . ALA B 1 21 ? -18.469 -16.812 -2.824 1 89.88 21 ALA B N 1
ATOM 1493 C CA . ALA B 1 21 ? -19.547 -16.891 -3.807 1 89.88 21 ALA B CA 1
ATOM 1494 C C . ALA B 1 21 ? -19.062 -16.453 -5.188 1 89.88 21 ALA B C 1
ATOM 1496 O O . ALA B 1 21 ? -19.656 -16.828 -6.203 1 89.88 21 ALA B O 1
ATOM 1497 N N . PHE B 1 22 ? -17.953 -15.766 -5.211 1 93.12 22 PHE B N 1
ATOM 1498 C CA . PHE B 1 22 ? -17.5 -15.219 -6.488 1 93.12 22 PHE B CA 1
ATOM 1499 C C . PHE B 1 22 ? -16.25 -15.922 -6.977 1 93.12 22 PHE B C 1
ATOM 1501 O O . PHE B 1 22 ? -15.633 -15.5 -7.953 1 93.12 22 PHE B O 1
ATOM 1508 N N . LEU B 1 23 ? -15.867 -17.031 -6.363 1 93 23 LEU B N 1
ATOM 1509 C CA . LEU B 1 23 ? -14.617 -17.719 -6.695 1 93 23 LEU B CA 1
ATOM 1510 C C . LEU B 1 23 ? -14.641 -18.219 -8.133 1 93 23 LEU B C 1
ATOM 1512 O O . LEU B 1 23 ? -13.641 -18.141 -8.844 1 93 23 LEU B O 1
ATOM 1516 N N . GLU B 1 24 ? -15.789 -18.734 -8.594 1 94.94 24 GLU B N 1
ATOM 1517 C CA . GLU B 1 24 ? -15.891 -19.266 -9.953 1 94.94 24 GLU B CA 1
ATOM 1518 C C . GLU B 1 24 ? -15.703 -18.156 -10.984 1 94.94 24 GLU B C 1
ATOM 1520 O O . GLU B 1 24 ? -15.078 -18.375 -12.023 1 94.94 24 GLU B O 1
ATOM 1525 N N . LEU B 1 25 ? -16.297 -17.031 -10.648 1 96.31 25 LEU B N 1
ATOM 1526 C CA . LEU B 1 25 ? -16.156 -15.906 -11.555 1 96.31 25 LEU B CA 1
ATOM 1527 C C . LEU B 1 25 ? -14.711 -15.406 -11.586 1 96.31 25 LEU B C 1
ATOM 1529 O O . LEU B 1 25 ? -14.211 -14.992 -12.633 1 96.31 25 LEU B O 1
ATOM 1533 N N . LEU B 1 26 ? -14.07 -15.422 -10.516 1 97 26 LEU B N 1
ATOM 1534 C CA . LEU B 1 26 ? -12.672 -15.031 -10.438 1 97 26 LEU B CA 1
ATOM 1535 C C . LEU B 1 26 ? -11.789 -16 -11.219 1 97 26 LEU B C 1
ATOM 1537 O O . LEU B 1 26 ? -10.867 -15.578 -11.922 1 97 26 LEU B O 1
ATOM 1541 N N . ASP B 1 27 ? -12.117 -17.25 -11.07 1 96.38 27 ASP B N 1
ATOM 1542 C CA . ASP B 1 27 ? -11.406 -18.266 -11.867 1 96.38 27 ASP B CA 1
ATOM 1543 C C . ASP B 1 27 ? -11.641 -18.047 -13.359 1 96.38 27 ASP B C 1
ATOM 1545 O O . ASP B 1 27 ? -10.703 -18.141 -14.156 1 96.38 27 ASP B O 1
ATOM 1549 N N . ALA B 1 28 ? -12.883 -17.781 -13.688 1 97.38 28 ALA B N 1
ATOM 1550 C CA . ALA B 1 28 ? -13.211 -17.516 -15.078 1 97.38 28 ALA B CA 1
ATOM 1551 C C . ALA B 1 28 ? -12.422 -16.312 -15.602 1 97.38 28 ALA B C 1
ATOM 1553 O O . ALA B 1 28 ? -12.031 -16.281 -16.766 1 97.38 28 ALA B O 1
ATOM 1554 N N . GLY B 1 29 ? -12.258 -15.297 -14.758 1 97.06 29 GLY B N 1
ATOM 1555 C CA . GLY B 1 29 ? -11.445 -14.148 -15.133 1 97.06 29 GLY B CA 1
ATOM 1556 C C . GLY B 1 29 ? -10.016 -14.516 -15.477 1 97.06 29 GLY B C 1
ATOM 1557 O O . GLY B 1 29 ? -9.461 -14.031 -16.469 1 97.06 29 GLY B O 1
ATOM 1558 N N . ASN B 1 30 ? -9.445 -15.359 -14.695 1 97.62 30 ASN B N 1
ATOM 1559 C CA . ASN B 1 30 ? -8.094 -15.82 -14.969 1 97.62 30 ASN B CA 1
ATOM 1560 C C . ASN B 1 30 ? -8.016 -16.594 -16.281 1 97.62 30 ASN B C 1
ATOM 1562 O O . ASN B 1 30 ? -7.082 -16.422 -17.062 1 97.62 30 ASN B O 1
ATOM 1566 N N . LYS B 1 31 ? -8.969 -17.438 -16.547 1 97.25 31 LYS B N 1
ATOM 1567 C CA . LYS B 1 31 ? -9.016 -18.203 -17.797 1 97.25 31 LYS B CA 1
ATOM 1568 C C . LYS B 1 31 ? -9.148 -17.281 -19 1 97.25 31 LYS B C 1
ATOM 1570 O O . LYS B 1 31 ? -8.5 -17.484 -20.016 1 97.25 31 LYS B O 1
ATOM 1575 N N . ASN B 1 32 ? -10.062 -16.328 -18.797 1 97.31 32 ASN B N 1
ATOM 1576 C CA . ASN B 1 32 ? -10.219 -15.344 -19.859 1 97.31 32 ASN B CA 1
ATOM 1577 C C . ASN B 1 32 ? -8.906 -14.617 -20.156 1 97.31 32 ASN B C 1
ATOM 1579 O O . ASN B 1 32 ? -8.602 -14.328 -21.312 1 97.31 32 ASN B O 1
ATOM 1583 N N . ALA B 1 33 ? -8.203 -14.258 -19.156 1 97.12 33 ALA B N 1
ATOM 1584 C CA . ALA B 1 33 ? -6.898 -13.633 -19.344 1 97.12 33 ALA B CA 1
ATOM 1585 C C . ALA B 1 33 ? -5.98 -14.508 -20.188 1 97.12 33 ALA B C 1
ATOM 1587 O O . ALA B 1 33 ? -5.309 -14.023 -21.094 1 97.12 33 ALA B O 1
ATOM 1588 N N . LEU B 1 34 ? -5.91 -15.773 -19.938 1 95.88 34 LEU B N 1
ATOM 1589 C CA . LEU B 1 34 ? -5.051 -16.703 -20.656 1 95.88 34 LEU B CA 1
ATOM 1590 C C . LEU B 1 34 ? -5.473 -16.812 -22.125 1 95.88 34 LEU B C 1
ATOM 1592 O O . LEU B 1 34 ? -4.648 -17.109 -22.984 1 95.88 34 LEU B O 1
ATOM 1596 N N . ASP B 1 35 ? -6.668 -16.484 -22.359 1 95.31 35 ASP B N 1
ATOM 1597 C CA . ASP B 1 35 ? -7.203 -16.531 -23.719 1 95.31 35 ASP B CA 1
ATOM 1598 C C . ASP B 1 35 ? -6.996 -15.203 -24.438 1 95.31 35 ASP B C 1
ATOM 1600 O O . ASP B 1 35 ? -7.496 -15.008 -25.547 1 95.31 35 ASP B O 1
ATOM 1604 N N . GLY B 1 36 ? -6.336 -14.281 -23.766 1 93.94 36 GLY B N 1
ATOM 1605 C CA . GLY B 1 36 ? -5.969 -13.039 -24.438 1 93.94 36 GLY B CA 1
ATOM 1606 C C . GLY B 1 36 ? -6.723 -11.836 -23.922 1 93.94 36 GLY B C 1
ATOM 1607 O O . GLY B 1 36 ? -6.57 -10.727 -24.438 1 93.94 36 GLY B O 1
ATOM 1608 N N . GLY B 1 37 ? -7.602 -11.938 -23 1 94.81 37 GLY B N 1
ATOM 1609 C CA . GLY B 1 37 ? -8.359 -10.844 -22.422 1 94.81 37 GLY B CA 1
ATOM 1610 C C . GLY B 1 37 ? -7.543 -10 -21.469 1 94.81 37 GLY B C 1
ATOM 1611 O O . GLY B 1 37 ? -6.316 -9.953 -21.562 1 94.81 37 GLY B O 1
ATOM 1612 N N . PHE B 1 38 ? -8.234 -9.211 -20.562 1 95.38 38 PHE B N 1
ATOM 1613 C CA . PHE B 1 38 ? -7.598 -8.375 -19.547 1 95.38 38 PHE B CA 1
ATOM 1614 C C . PHE B 1 38 ? -6.668 -9.195 -18.672 1 95.38 38 PHE B C 1
ATOM 1616 O O . PHE B 1 38 ? -7.082 -10.211 -18.109 1 95.38 38 PHE B O 1
ATOM 1623 N N . GLY B 1 39 ? -5.453 -8.734 -18.547 1 96.88 39 GLY B N 1
ATOM 1624 C CA . GLY B 1 39 ? -4.469 -9.469 -17.781 1 96.88 39 GLY B CA 1
ATOM 1625 C C . GLY B 1 39 ? -3.777 -10.555 -18.578 1 96.88 39 GLY B C 1
ATOM 1626 O O . GLY B 1 39 ? -3.256 -11.516 -18.016 1 96.88 39 GLY B O 1
ATOM 1627 N N . LYS B 1 40 ? -3.846 -10.523 -19.922 1 97.12 40 LYS B N 1
ATOM 1628 C CA . LYS B 1 40 ? -3.197 -11.531 -20.75 1 97.12 40 LYS B CA 1
ATOM 1629 C C . LYS B 1 40 ? -1.721 -11.672 -20.406 1 97.12 40 LYS B C 1
ATOM 1631 O O . LYS B 1 40 ? -1.088 -10.711 -19.953 1 97.12 40 LYS B O 1
ATOM 1636 N N . PRO B 1 41 ? -1.191 -12.875 -20.656 1 96 41 PRO B N 1
ATOM 1637 C CA . PRO B 1 41 ? 0.215 -13.125 -20.328 1 96 41 PRO B CA 1
ATOM 1638 C C . PRO B 1 41 ? 1.167 -12.203 -21.094 1 96 41 PRO B C 1
ATOM 1640 O O . PRO B 1 41 ? 0.846 -11.742 -22.188 1 96 41 PRO B O 1
ATOM 1643 N N . LEU B 1 42 ? 2.27 -11.898 -20.484 1 91.69 42 LEU B N 1
ATOM 1644 C CA . LEU B 1 42 ? 3.26 -11.008 -21.078 1 91.69 42 LEU B CA 1
ATOM 1645 C C . LEU B 1 42 ? 4 -11.695 -22.219 1 91.69 42 LEU B C 1
ATOM 1647 O O . LEU B 1 42 ? 4.434 -11.039 -23.156 1 91.69 42 LEU B O 1
ATOM 1651 N N . GLY B 1 43 ? 4.27 -12.961 -22.109 1 88.81 43 GLY B N 1
ATOM 1652 C CA . GLY B 1 43 ? 4.965 -13.719 -23.125 1 88.81 43 GLY B CA 1
ATOM 1653 C C . GLY B 1 43 ? 4.062 -14.703 -23.859 1 88.81 43 GLY B C 1
ATOM 1654 O O . GLY B 1 43 ? 3.109 -15.227 -23.266 1 88.81 43 GLY B O 1
ATOM 1655 N N . GLU B 1 44 ? 4.395 -14.867 -25.094 1 86.44 44 GLU B N 1
ATOM 1656 C CA . GLU B 1 44 ? 3.645 -15.844 -25.875 1 86.44 44 GLU B CA 1
ATOM 1657 C C . GLU B 1 44 ? 3.75 -17.234 -25.266 1 86.44 44 GLU B C 1
ATOM 1659 O O . GLU B 1 44 ? 4.836 -17.672 -24.875 1 86.44 44 GLU B O 1
ATOM 1664 N N . GLY B 1 45 ? 2.615 -17.812 -25.141 1 87.31 45 GLY B N 1
ATOM 1665 C CA . GLY B 1 45 ? 2.592 -19.188 -24.656 1 87.31 45 GLY B CA 1
ATOM 1666 C C . GLY B 1 45 ? 2.625 -19.297 -23.141 1 87.31 45 GLY B C 1
ATOM 1667 O O . GLY B 1 45 ? 2.494 -20.391 -22.594 1 87.31 45 GLY B O 1
ATOM 1668 N N . SER B 1 46 ? 2.812 -18.188 -22.531 1 90.62 46 SER B N 1
ATOM 1669 C CA . SER B 1 46 ? 2.832 -18.203 -21.062 1 90.62 46 SER B CA 1
ATOM 1670 C C . SER B 1 46 ? 1.46 -18.562 -20.5 1 90.62 46 SER B C 1
ATOM 1672 O O . SER B 1 46 ? 0.434 -18.141 -21.047 1 90.62 46 SER B O 1
ATOM 1674 N N . LYS B 1 47 ? 1.458 -19.281 -19.469 1 91.56 47 LYS B N 1
ATOM 1675 C CA . LYS B 1 47 ? 0.217 -19.656 -18.797 1 91.56 47 LYS B CA 1
ATOM 1676 C C . LYS B 1 47 ? 0.007 -18.859 -17.516 1 91.56 47 LYS B C 1
ATOM 1678 O O . LYS B 1 47 ? -0.684 -19.312 -16.609 1 91.56 47 LYS B O 1
ATOM 1683 N N . VAL B 1 48 ? 0.635 -17.75 -17.469 1 95 48 VAL B N 1
ATOM 1684 C CA . VAL B 1 48 ? 0.556 -16.891 -16.281 1 95 48 VAL B CA 1
ATOM 1685 C C . VAL B 1 48 ? -0.036 -15.539 -16.656 1 95 48 VAL B C 1
ATOM 1687 O O . VAL B 1 48 ? 0.559 -14.789 -17.438 1 95 48 VAL B O 1
ATOM 1690 N N . PRO B 1 49 ? -1.187 -15.242 -16.109 1 97 49 PRO B N 1
ATOM 1691 C CA . PRO B 1 49 ? -1.719 -13.898 -16.375 1 97 49 PRO B CA 1
ATOM 1692 C C . PRO B 1 49 ? -0.795 -12.789 -15.859 1 97 49 PRO B C 1
ATOM 1694 O O . PRO B 1 49 ? -0.154 -12.945 -14.82 1 97 49 PRO B O 1
ATOM 1697 N N . SER B 1 50 ? -0.803 -11.688 -16.609 1 97 50 SER B N 1
ATOM 1698 C CA . SER B 1 50 ? -0.059 -10.516 -16.156 1 97 50 SER B CA 1
ATOM 1699 C C . SER B 1 50 ? -0.794 -9.805 -15.023 1 97 50 SER B C 1
ATOM 1701 O O . SER B 1 50 ? -0.182 -9.07 -14.242 1 97 50 SER B O 1
ATOM 1703 N N . ILE B 1 51 ? -2.066 -9.938 -15.008 1 98 51 ILE B N 1
ATOM 1704 C CA . ILE B 1 51 ? -2.949 -9.461 -13.945 1 98 51 ILE B CA 1
ATOM 1705 C C . ILE B 1 51 ? -3.91 -10.57 -13.531 1 98 51 ILE B C 1
ATOM 1707 O O . ILE B 1 51 ? -4.848 -10.898 -14.266 1 98 51 ILE B O 1
ATOM 1711 N N . GLN B 1 52 ? -3.686 -11.117 -12.43 1 98.06 52 GLN B N 1
ATOM 1712 C CA . GLN B 1 52 ? -4.555 -12.164 -11.898 1 98.06 52 GLN B CA 1
ATOM 1713 C C . GLN B 1 52 ? -5.855 -11.578 -11.359 1 98.06 52 GLN B C 1
ATOM 1715 O O . GLN B 1 52 ? -5.906 -10.406 -10.992 1 98.06 52 GLN B O 1
ATOM 1720 N N . SER B 1 53 ? -6.863 -12.398 -11.281 1 97.94 53 SER B N 1
ATOM 1721 C CA . SER B 1 53 ? -8.102 -12 -10.625 1 97.94 53 SER B CA 1
ATOM 1722 C C . SER B 1 53 ? -7.859 -11.609 -9.172 1 97.94 53 SER B C 1
ATOM 1724 O O . SER B 1 53 ? -6.945 -12.125 -8.531 1 97.94 53 SER B O 1
ATOM 1726 N N . GLN B 1 54 ? -8.719 -10.695 -8.734 1 97.31 54 GLN B N 1
ATOM 1727 C CA . GLN B 1 54 ? -8.453 -10.141 -7.406 1 97.31 54 GLN B CA 1
ATOM 1728 C C . GLN B 1 54 ? -9.75 -9.805 -6.68 1 97.31 54 GLN B C 1
ATOM 1730 O O . GLN B 1 54 ? -10.75 -9.453 -7.312 1 97.31 54 GLN B O 1
ATOM 1735 N N . VAL B 1 55 ? -9.688 -9.953 -5.355 1 96.62 55 VAL B N 1
ATOM 1736 C CA . VAL B 1 55 ? -10.672 -9.367 -4.449 1 96.62 55 VAL B CA 1
ATOM 1737 C C . VAL B 1 55 ? -10.07 -8.156 -3.746 1 96.62 55 VAL B C 1
ATOM 1739 O O . VAL B 1 55 ? -8.945 -8.219 -3.242 1 96.62 55 VAL B O 1
ATOM 1742 N N . ILE B 1 56 ? -10.734 -7.043 -3.773 1 96.69 56 ILE B N 1
ATOM 1743 C CA . ILE B 1 56 ? -10.344 -5.863 -3.008 1 96.69 56 ILE B CA 1
ATOM 1744 C C . ILE B 1 56 ? -11.359 -5.613 -1.897 1 96.69 56 ILE B C 1
ATOM 1746 O O . ILE B 1 56 ? -12.555 -5.445 -2.166 1 96.69 56 ILE B O 1
ATOM 1750 N N . ILE B 1 57 ? -10.883 -5.574 -0.679 1 93.69 57 ILE B N 1
ATOM 1751 C CA . ILE B 1 57 ? -11.742 -5.387 0.485 1 93.69 57 ILE B CA 1
ATOM 1752 C C . ILE B 1 57 ? -11.469 -4.02 1.112 1 93.69 57 ILE B C 1
ATOM 1754 O O . ILE B 1 57 ? -10.32 -3.578 1.183 1 93.69 57 ILE B O 1
ATOM 1758 N N . THR B 1 58 ? -12.555 -3.395 1.562 1 90.5 58 THR B N 1
ATOM 1759 C CA . THR B 1 58 ? -12.398 -2.145 2.299 1 90.5 58 THR B CA 1
ATOM 1760 C C . THR B 1 58 ? -12.422 -2.396 3.803 1 90.5 58 THR B C 1
ATOM 1762 O O . THR B 1 58 ? -13.469 -2.756 4.359 1 90.5 58 THR B O 1
ATOM 1765 N N . SER B 1 59 ? -11.312 -2.285 4.379 1 90.69 59 SER B N 1
ATOM 1766 C CA . SER B 1 59 ? -11.195 -2.295 5.836 1 90.69 59 SER B CA 1
ATOM 1767 C C . SER B 1 59 ? -11.305 -0.887 6.41 1 90.69 59 SER B C 1
ATOM 1769 O O . SER B 1 59 ? -12.211 -0.131 6.043 1 90.69 59 SER B O 1
ATOM 1771 N N . SER B 1 60 ? -10.484 -0.648 7.406 1 87.81 60 SER B N 1
ATOM 1772 C CA . SER B 1 60 ? -10.461 0.656 8.062 1 87.81 60 SER B CA 1
ATOM 1773 C C . SER B 1 60 ? -9.188 0.843 8.875 1 87.81 60 SER B C 1
ATOM 1775 O O . SER B 1 60 ? -8.617 -0.128 9.383 1 87.81 60 SER B O 1
ATOM 1777 N N . VAL B 1 61 ? -8.82 2.123 8.977 1 89.38 61 VAL B N 1
ATOM 1778 C CA . VAL B 1 61 ? -7.746 2.408 9.922 1 89.38 61 VAL B CA 1
ATOM 1779 C C . VAL B 1 61 ? -8.172 1.994 11.328 1 89.38 61 VAL B C 1
ATOM 1781 O O . VAL B 1 61 ? -7.328 1.747 12.195 1 89.38 61 VAL B O 1
ATOM 1784 N N . GLY B 1 62 ? -9.438 1.929 11.523 1 85.88 62 GLY B N 1
ATOM 1785 C CA . GLY B 1 62 ? -9.961 1.478 12.805 1 85.88 62 GLY B CA 1
ATOM 1786 C C . GLY B 1 62 ? -9.461 0.099 13.195 1 85.88 62 GLY B C 1
ATOM 1787 O O . GLY B 1 62 ? -9.523 -0.275 14.375 1 85.88 62 GLY B O 1
ATOM 1788 N N . ALA B 1 63 ? -9.031 -0.649 12.242 1 86.56 63 ALA B N 1
ATOM 1789 C CA . ALA B 1 63 ? -8.508 -1.987 12.508 1 86.56 63 ALA B CA 1
ATOM 1790 C C . ALA B 1 63 ? -7.223 -1.925 13.32 1 86.56 63 ALA B C 1
ATOM 1792 O O . ALA B 1 63 ? -6.781 -2.934 13.875 1 86.56 63 ALA B O 1
ATOM 1793 N N . PHE B 1 64 ? -6.617 -0.667 13.391 1 89.81 64 PHE B N 1
ATOM 1794 C CA . PHE B 1 64 ? -5.285 -0.546 13.977 1 89.81 64 PHE B CA 1
ATOM 1795 C C . PHE B 1 64 ? -5.297 0.411 15.156 1 89.81 64 PHE B C 1
ATOM 1797 O O . PHE B 1 64 ? -4.324 0.485 15.914 1 89.81 64 PHE B O 1
ATOM 1804 N N . LEU B 1 65 ? -6.363 1.138 15.281 1 86.12 65 LEU B N 1
ATOM 1805 C CA . LEU B 1 65 ? -6.422 2.182 16.297 1 86.12 65 LEU B CA 1
ATOM 1806 C C . LEU B 1 65 ? -6.633 1.579 17.688 1 86.12 65 LEU B C 1
ATOM 1808 O O . LEU B 1 65 ? -7.398 0.623 17.844 1 86.12 65 LEU B O 1
ATOM 1812 N N . ARG B 1 66 ? -5.973 2.135 18.688 1 80.69 66 ARG B N 1
ATOM 1813 C CA . ARG B 1 66 ? -6.109 1.736 20.094 1 80.69 66 ARG B CA 1
ATOM 1814 C C . ARG B 1 66 ? -6.723 2.859 20.922 1 80.69 66 ARG B C 1
ATOM 1816 O O . ARG B 1 66 ? -6.5 2.936 22.125 1 80.69 66 ARG B O 1
ATOM 1823 N N . GLU B 1 67 ? -7.418 3.705 20.219 1 76.94 67 GLU B N 1
ATOM 1824 C CA . GLU B 1 67 ? -7.996 4.848 20.922 1 76.94 67 GLU B CA 1
ATOM 1825 C C . GLU B 1 67 ? -9.422 4.555 21.375 1 76.94 67 GLU B C 1
ATOM 1827 O O . GLU B 1 67 ? -10.133 3.768 20.734 1 76.94 67 GLU B O 1
ATOM 1832 N N . TRP B 1 68 ? -9.836 5.254 22.375 1 69.5 68 TRP B N 1
ATOM 1833 C CA . TRP B 1 68 ? -11.148 5.062 22.984 1 69.5 68 TRP B CA 1
ATOM 1834 C C . TRP B 1 68 ? -12.258 5.535 22.047 1 69.5 68 TRP B C 1
ATOM 1836 O O . TRP B 1 68 ? -13.414 5.148 22.203 1 69.5 68 TRP B O 1
ATOM 1846 N N . GLN B 1 69 ? -11.922 6.336 21.125 1 69.12 69 GLN B N 1
ATOM 1847 C CA . GLN B 1 69 ? -12.93 6.883 20.234 1 69.12 69 GLN B CA 1
ATOM 1848 C C . GLN B 1 69 ? -13.391 5.84 19.219 1 69.12 69 GLN B C 1
ATOM 1850 O O . GLN B 1 69 ? -14.453 5.98 18.609 1 69.12 69 GLN B O 1
ATOM 1855 N N . CYS B 1 70 ? -12.578 4.82 19.062 1 70.81 70 CYS B N 1
ATOM 1856 C CA . CYS B 1 70 ? -12.984 3.742 18.172 1 70.81 70 CYS B CA 1
ATOM 1857 C C . CYS B 1 70 ? -13.68 2.623 18.953 1 70.81 70 CYS B C 1
ATOM 1859 O O . CYS B 1 70 ? -13.07 2.01 19.828 1 70.81 70 CYS B O 1
ATOM 1861 N N . ALA B 1 71 ? -14.945 2.475 18.656 1 74.94 71 ALA B N 1
ATOM 1862 C CA . ALA B 1 71 ? -15.695 1.451 19.375 1 74.94 71 ALA B CA 1
ATOM 1863 C C . ALA B 1 71 ? -15.016 0.088 19.25 1 74.94 71 ALA B C 1
ATOM 1865 O O . ALA B 1 71 ? -14.617 -0.322 18.156 1 74.94 71 ALA B O 1
ATOM 1866 N N . PRO B 1 72 ? -14.898 -0.566 20.359 1 75.75 72 PRO B N 1
ATOM 1867 C CA . PRO B 1 72 ? -14.188 -1.846 20.359 1 75.75 72 PRO B CA 1
ATOM 1868 C C . PRO B 1 72 ? -14.789 -2.855 19.391 1 75.75 72 PRO B C 1
ATOM 1870 O O . PRO B 1 72 ? -14.047 -3.629 18.766 1 75.75 72 PRO B O 1
ATOM 1873 N N . ALA B 1 73 ? -16.047 -2.789 19.266 1 73 73 ALA B N 1
ATOM 1874 C CA . ALA B 1 73 ? -16.672 -3.727 18.328 1 73 73 ALA B CA 1
ATOM 1875 C C . ALA B 1 73 ? -16.266 -3.422 16.891 1 73 73 ALA B C 1
ATOM 1877 O O . ALA B 1 73 ? -16.016 -4.336 16.109 1 73 73 ALA B O 1
ATOM 1878 N N . TYR B 1 74 ? -16.203 -2.23 16.578 1 76.12 74 TYR B N 1
ATOM 1879 C CA . TYR B 1 74 ? -15.82 -1.817 15.242 1 76.12 74 TYR B CA 1
ATOM 1880 C C . TYR B 1 74 ? -14.352 -2.131 14.984 1 76.12 74 TYR B C 1
ATOM 1882 O O . TYR B 1 74 ? -14.016 -2.773 13.984 1 76.12 74 TYR B O 1
ATOM 1890 N N . ALA B 1 75 ? -13.594 -1.762 15.891 1 78.06 75 ALA B N 1
ATOM 1891 C CA . ALA B 1 75 ? -12.164 -2.01 15.766 1 78.06 75 ALA B CA 1
ATOM 1892 C C . ALA B 1 75 ? -11.867 -3.502 15.633 1 78.06 75 ALA B C 1
ATOM 1894 O O . ALA B 1 75 ? -11.094 -3.914 14.773 1 78.06 75 ALA B O 1
ATOM 1895 N N . GLY B 1 76 ? -12.508 -4.262 16.438 1 78.69 76 GLY B N 1
ATOM 1896 C CA . GLY B 1 76 ? -12.336 -5.703 16.375 1 78.69 76 GLY B CA 1
ATOM 1897 C C . GLY B 1 76 ? -12.773 -6.301 15.047 1 78.69 76 GLY B C 1
ATOM 1898 O O . GLY B 1 76 ? -12.102 -7.176 14.5 1 78.69 76 GLY B O 1
ATOM 1899 N N . SER B 1 77 ? -13.875 -5.836 14.602 1 79.31 77 SER B N 1
ATOM 1900 C CA . SER B 1 77 ? -14.398 -6.352 13.344 1 79.31 77 SER B CA 1
ATOM 1901 C C . SER B 1 77 ? -13.461 -6.023 12.188 1 79.31 77 SER B C 1
ATOM 1903 O O . SER B 1 77 ? -13.219 -6.863 11.312 1 79.31 77 SER B O 1
ATOM 1905 N N . LYS B 1 78 ? -12.938 -4.832 12.219 1 82.94 78 LYS B N 1
ATOM 1906 C CA . LYS B 1 78 ? -12.055 -4.434 11.125 1 82.94 78 LYS B CA 1
ATOM 1907 C C . LYS B 1 78 ? -10.695 -5.117 11.242 1 82.94 78 LYS B C 1
ATOM 1909 O O . LYS B 1 78 ? -10.07 -5.434 10.234 1 82.94 78 LYS B O 1
ATOM 1914 N N . ALA B 1 79 ? -10.305 -5.332 12.43 1 84.75 79 ALA B N 1
ATOM 1915 C CA . ALA B 1 79 ? -9.102 -6.133 12.625 1 84.75 79 ALA B CA 1
ATOM 1916 C C . ALA B 1 79 ? -9.297 -7.551 12.094 1 84.75 79 ALA B C 1
ATOM 1918 O O . ALA B 1 79 ? -8.391 -8.117 11.477 1 84.75 79 ALA B O 1
ATOM 1919 N N . ALA B 1 80 ? -10.414 -8.062 12.352 1 85.06 80 ALA B N 1
ATOM 1920 C CA . ALA B 1 80 ? -10.742 -9.398 11.852 1 85.06 80 ALA B CA 1
ATOM 1921 C C . ALA B 1 80 ? -10.703 -9.43 10.32 1 85.06 80 ALA B C 1
ATOM 1923 O O . ALA B 1 80 ? -10.188 -10.383 9.734 1 85.06 80 ALA B O 1
ATOM 1924 N N . ILE B 1 81 ? -11.188 -8.414 9.711 1 87.44 81 ILE B N 1
ATOM 1925 C CA . ILE B 1 81 ? -11.195 -8.312 8.25 1 87.44 81 ILE B CA 1
ATOM 1926 C C . ILE B 1 81 ? -9.766 -8.258 7.727 1 87.44 81 ILE B C 1
ATOM 1928 O O . ILE B 1 81 ? -9.43 -8.914 6.738 1 87.44 81 ILE B O 1
ATOM 1932 N N . THR B 1 82 ? -8.992 -7.477 8.359 1 89.19 82 THR B N 1
ATOM 1933 C CA . THR B 1 82 ? -7.598 -7.359 7.957 1 89.19 82 THR B CA 1
ATOM 1934 C C . THR B 1 82 ? -6.902 -8.719 8.016 1 89.19 82 THR B C 1
ATOM 1936 O O . THR B 1 82 ? -6.191 -9.102 7.086 1 89.19 82 THR B O 1
ATOM 1939 N N . HIS B 1 83 ? -7.148 -9.398 9.102 1 88.62 83 HIS B N 1
ATOM 1940 C CA . HIS B 1 83 ? -6.551 -10.727 9.219 1 88.62 83 HIS B CA 1
ATOM 1941 C C . HIS B 1 83 ? -7.121 -11.688 8.18 1 88.62 83 HIS B C 1
ATOM 1943 O O . HIS B 1 83 ? -6.398 -12.531 7.648 1 88.62 83 HIS B O 1
ATOM 1949 N N . MET B 1 84 ? -8.344 -11.586 7.965 1 89.44 84 MET B N 1
ATOM 1950 C CA . MET B 1 84 ? -8.984 -12.43 6.953 1 89.44 84 MET B CA 1
ATOM 1951 C C . MET B 1 84 ? -8.336 -12.219 5.59 1 89.44 84 MET B C 1
ATOM 1953 O O . MET B 1 84 ? -8.117 -13.18 4.852 1 89.44 84 MET B O 1
ATOM 1957 N N . VAL B 1 85 ? -8.086 -11 5.242 1 93 85 VAL B N 1
ATOM 1958 C CA . VAL B 1 85 ? -7.438 -10.688 3.975 1 93 85 VAL B CA 1
ATOM 1959 C C . VAL B 1 85 ? -6.086 -11.391 3.893 1 93 85 VAL B C 1
ATOM 1961 O O . VAL B 1 85 ? -5.785 -12.055 2.896 1 93 85 VAL B O 1
ATOM 1964 N N . LYS B 1 86 ? -5.328 -11.273 4.938 1 93.25 86 LYS B N 1
ATOM 1965 C CA . LYS B 1 86 ? -4.012 -11.906 4.969 1 93.25 86 LYS B CA 1
ATOM 1966 C C . LYS B 1 86 ? -4.129 -13.422 4.859 1 93.25 86 LYS B C 1
ATOM 1968 O O . LYS B 1 86 ? -3.414 -14.047 4.078 1 93.25 86 LYS B O 1
ATOM 1973 N N . HIS B 1 87 ? -5.031 -13.984 5.59 1 91.75 87 HIS B N 1
ATOM 1974 C CA . HIS B 1 87 ? -5.246 -15.43 5.566 1 91.75 87 HIS B CA 1
ATOM 1975 C C . HIS B 1 87 ? -5.703 -15.891 4.191 1 91.75 87 HIS B C 1
ATOM 1977 O O . HIS B 1 87 ? -5.18 -16.875 3.658 1 91.75 87 HIS B O 1
ATOM 1983 N N . ALA B 1 88 ? -6.656 -15.188 3.688 1 92.94 88 ALA B N 1
ATOM 1984 C CA . ALA B 1 88 ? -7.195 -15.555 2.383 1 92.94 88 ALA B CA 1
ATOM 1985 C C . ALA B 1 88 ? -6.141 -15.406 1.29 1 92.94 88 ALA B C 1
ATOM 1987 O O . ALA B 1 88 ? -6.121 -16.188 0.33 1 92.94 88 ALA B O 1
ATOM 1988 N N . SER B 1 89 ? -5.281 -14.414 1.408 1 95.69 89 SER B N 1
ATOM 1989 C CA . SER B 1 89 ? -4.219 -14.242 0.421 1 95.69 89 SER B CA 1
ATOM 1990 C C . SER B 1 89 ? -3.32 -15.469 0.354 1 95.69 89 SER B C 1
ATOM 1992 O O . SER B 1 89 ? -2.818 -15.82 -0.716 1 95.69 89 SER B O 1
ATOM 1994 N N . THR B 1 90 ? -3.141 -16.125 1.494 1 94.31 90 THR B N 1
ATOM 1995 C CA . THR B 1 90 ? -2.371 -17.359 1.555 1 94.31 90 THR B CA 1
ATOM 1996 C C . THR B 1 90 ? -3.16 -18.516 0.95 1 94.31 90 THR B C 1
ATOM 1998 O O . THR B 1 90 ? -2.643 -19.25 0.108 1 94.31 90 THR B O 1
ATOM 2001 N N . GLY B 1 91 ? -4.391 -18.656 1.286 1 93.31 91 GLY B N 1
ATOM 2002 C CA . GLY B 1 91 ? -5.219 -19.781 0.887 1 93.31 91 GLY B CA 1
ATOM 2003 C C . GLY B 1 91 ? -5.574 -19.766 -0.588 1 93.31 91 GLY B C 1
ATOM 2004 O O . GLY B 1 91 ? -5.742 -20.812 -1.2 1 93.31 91 GLY B O 1
ATOM 2005 N N . LEU B 1 92 ? -5.676 -18.609 -1.146 1 94.81 92 LEU B N 1
ATOM 2006 C CA . LEU B 1 92 ? -6.105 -18.484 -2.537 1 94.81 92 LEU B CA 1
ATOM 2007 C C . LEU B 1 92 ? -4.902 -18.453 -3.475 1 94.81 92 LEU B C 1
ATOM 2009 O O . LEU B 1 92 ? -5.062 -18.516 -4.695 1 94.81 92 LEU B O 1
ATOM 2013 N N . ALA B 1 93 ? -3.732 -18.422 -2.938 1 94.25 93 ALA B N 1
ATOM 2014 C CA . ALA B 1 93 ? -2.498 -18.328 -3.711 1 94.25 93 ALA B CA 1
ATOM 2015 C C . ALA B 1 93 ? -2.393 -19.469 -4.723 1 94.25 93 ALA B C 1
ATOM 2017 O O . ALA B 1 93 ? -2.088 -19.234 -5.895 1 94.25 93 ALA B O 1
ATOM 2018 N N . PRO B 1 94 ? -2.727 -20.688 -4.426 1 92.06 94 PRO B N 1
ATOM 2019 C CA . PRO B 1 94 ? -2.627 -21.781 -5.395 1 92.06 94 PRO B CA 1
ATOM 2020 C C . PRO B 1 94 ? -3.602 -21.625 -6.559 1 92.06 94 PRO B C 1
ATOM 2022 O O . PRO B 1 94 ? -3.422 -22.266 -7.605 1 92.06 94 PRO B O 1
ATOM 2025 N N . HIS B 1 95 ? -4.574 -20.828 -6.34 1 92.81 95 HIS B N 1
ATOM 2026 C CA . HIS B 1 95 ? -5.598 -20.672 -7.363 1 92.81 95 HIS B CA 1
ATOM 2027 C C . HIS B 1 95 ? -5.336 -19.422 -8.211 1 92.81 95 HIS B C 1
ATOM 2029 O O . HIS B 1 95 ? -6.148 -19.078 -9.07 1 92.81 95 HIS B O 1
ATOM 2035 N N . GLY B 1 96 ? -4.281 -18.734 -7.934 1 94.88 96 GLY B N 1
ATOM 2036 C CA . GLY B 1 96 ? -3.945 -17.547 -8.695 1 94.88 96 GLY B CA 1
ATOM 2037 C C . GLY B 1 96 ? -4.902 -16.391 -8.453 1 94.88 96 GLY B C 1
ATOM 2038 O O . GLY B 1 96 ? -5.223 -15.641 -9.375 1 94.88 96 GLY B O 1
ATOM 2039 N N . ILE B 1 97 ? -5.473 -16.359 -7.336 1 96.56 97 ILE B N 1
ATOM 2040 C CA . ILE B 1 97 ? -6.375 -15.273 -6.961 1 96.56 97 ILE B CA 1
ATOM 2041 C C . ILE B 1 97 ? -5.734 -14.422 -5.863 1 96.56 97 ILE B C 1
ATOM 2043 O O . ILE B 1 97 ? -5.258 -14.953 -4.859 1 96.56 97 ILE B O 1
ATOM 2047 N N . ARG B 1 98 ? -5.684 -13.133 -6.133 1 97.56 98 ARG B N 1
ATOM 2048 C CA . ARG B 1 98 ? -5.121 -12.195 -5.164 1 97.56 98 ARG B CA 1
ATOM 2049 C C . ARG B 1 98 ? -6.215 -11.602 -4.281 1 97.56 98 ARG B C 1
ATOM 2051 O O . ARG B 1 98 ? -7.383 -11.57 -4.668 1 97.56 98 ARG B O 1
ATOM 2058 N N . ILE B 1 99 ? -5.801 -11.164 -3.135 1 97.06 99 ILE B N 1
ATOM 2059 C CA . ILE B 1 99 ? -6.688 -10.383 -2.283 1 97.06 99 ILE B CA 1
ATOM 2060 C C . ILE B 1 99 ? -5.891 -9.297 -1.563 1 97.06 99 ILE B C 1
ATOM 2062 O O . ILE B 1 99 ? -4.812 -9.562 -1.029 1 97.06 99 ILE B O 1
ATOM 2066 N N . ASN B 1 100 ? -6.375 -8.07 -1.615 1 97.56 100 ASN B N 1
ATOM 2067 C CA . ASN B 1 100 ? -5.82 -6.906 -0.936 1 97.56 100 ASN B CA 1
ATOM 2068 C C . ASN B 1 100 ? -6.91 -6.07 -0.27 1 97.56 100 ASN B C 1
ATOM 2070 O O . ASN B 1 100 ? -8.094 -6.219 -0.583 1 97.56 100 ASN B O 1
ATOM 2074 N N . ALA B 1 101 ? -6.469 -5.258 0.647 1 96.12 101 ALA B N 1
ATOM 2075 C CA . ALA B 1 101 ? -7.445 -4.41 1.328 1 96.12 101 ALA B CA 1
ATOM 2076 C C . ALA B 1 101 ? -6.965 -2.965 1.388 1 96.12 101 ALA B C 1
ATOM 2078 O O . ALA B 1 101 ? -5.762 -2.703 1.417 1 96.12 101 ALA B O 1
ATOM 2079 N N . LEU B 1 102 ? -7.922 -2.135 1.373 1 95.62 102 LEU B N 1
ATOM 2080 C CA . LEU B 1 102 ? -7.707 -0.738 1.737 1 95.62 102 LEU B CA 1
ATOM 2081 C C . LEU B 1 102 ? -8.055 -0.5 3.203 1 95.62 102 LEU B C 1
ATOM 2083 O O . LEU B 1 102 ? -9.039 -1.045 3.709 1 95.62 102 LEU B O 1
ATOM 2087 N N . ALA B 1 103 ? -7.254 0.282 3.824 1 95.12 103 ALA B N 1
ATOM 2088 C CA . ALA B 1 103 ? -7.551 0.77 5.168 1 95.12 103 ALA B CA 1
ATOM 2089 C C . ALA B 1 103 ? -7.641 2.293 5.191 1 95.12 103 ALA B C 1
ATOM 2091 O O . ALA B 1 103 ? -6.703 2.973 5.613 1 95.12 103 ALA B O 1
ATOM 2092 N N . PRO B 1 104 ? -8.805 2.77 4.859 1 95.12 104 PRO B N 1
ATOM 2093 C CA . PRO B 1 104 ? -8.969 4.219 4.738 1 95.12 104 PRO B CA 1
ATOM 2094 C C . PRO B 1 104 ? -9.062 4.918 6.094 1 95.12 104 PRO B C 1
ATOM 2096 O O . PRO B 1 104 ? -9.531 4.328 7.07 1 95.12 104 PRO B O 1
ATOM 2099 N N . GLY B 1 105 ? -8.539 6.133 6.105 1 93.88 105 GLY B N 1
ATOM 2100 C CA . GLY B 1 105 ? -8.82 7.047 7.203 1 93.88 105 GLY B CA 1
ATOM 2101 C C . GLY B 1 105 ? -10.148 7.766 7.062 1 93.88 105 GLY B C 1
ATOM 2102 O O . GLY B 1 105 ? -11.172 7.137 6.812 1 93.88 105 GLY B O 1
ATOM 2103 N N . PHE B 1 106 ? -10.078 9.125 7.199 1 92.5 106 PHE B N 1
ATOM 2104 C CA . PHE B 1 106 ? -11.305 9.914 7.137 1 92.5 106 PHE B CA 1
ATOM 2105 C C . PHE B 1 106 ? -11.602 10.344 5.707 1 92.5 106 PHE B C 1
ATOM 2107 O O . PHE B 1 106 ? -10.961 11.266 5.188 1 92.5 106 PHE B O 1
ATOM 2114 N N . PHE B 1 107 ? -12.445 9.633 5.09 1 92.94 107 PHE B N 1
ATOM 2115 C CA . PHE B 1 107 ? -13.023 9.984 3.795 1 92.94 107 PHE B CA 1
ATOM 2116 C C . PHE B 1 107 ? -14.484 10.375 3.938 1 92.94 107 PHE B C 1
ATOM 2118 O O . PHE B 1 107 ? -15.203 9.82 4.773 1 92.94 107 PHE B O 1
ATOM 2125 N N . PRO B 1 108 ? -14.867 11.352 3.176 1 85.5 108 PRO B N 1
ATOM 2126 C CA . PRO B 1 108 ? -16.297 11.703 3.236 1 85.5 108 PRO B CA 1
ATOM 2127 C C . PRO B 1 108 ? -17.203 10.516 2.918 1 85.5 108 PRO B C 1
ATOM 2129 O O . PRO B 1 108 ? -16.984 9.82 1.926 1 85.5 108 PRO B O 1
ATOM 2132 N N . SER B 1 109 ? -17.984 10.164 3.799 1 78.62 109 SER B N 1
ATOM 2133 C CA . SER B 1 109 ? -19.016 9.133 3.664 1 78.62 109 SER B CA 1
ATOM 2134 C C . SER B 1 109 ? -20.156 9.375 4.637 1 78.62 109 SER B C 1
ATOM 2136 O O . SER B 1 109 ? -20.047 10.188 5.555 1 78.62 109 SER B O 1
ATOM 2138 N N . GLU B 1 110 ? -21.297 8.797 4.301 1 71.31 110 GLU B N 1
ATOM 2139 C CA . GLU B 1 110 ? -22.453 8.93 5.184 1 71.31 110 GLU B CA 1
ATOM 2140 C C . GLU B 1 110 ? -22.094 8.547 6.617 1 71.31 110 GLU B C 1
ATOM 2142 O O . GLU B 1 110 ? -22.5 9.219 7.566 1 71.31 110 GLU B O 1
ATOM 2147 N N . MET B 1 111 ? -21.266 7.539 6.781 1 67.31 111 MET B N 1
ATOM 2148 C CA . MET B 1 111 ? -20.875 7.031 8.094 1 67.31 111 MET B CA 1
ATOM 2149 C C . MET B 1 111 ? -19.969 8.023 8.805 1 67.31 111 MET B C 1
ATOM 2151 O O . MET B 1 111 ? -20.047 8.188 10.023 1 67.31 111 MET B O 1
ATOM 2155 N N . ALA B 1 112 ? -19.125 8.703 8 1 74.19 112 ALA B N 1
ATOM 2156 C CA . ALA B 1 112 ? -18.109 9.562 8.594 1 74.19 112 ALA B CA 1
ATOM 2157 C C . ALA B 1 112 ? -18.625 10.984 8.773 1 74.19 112 ALA B C 1
ATOM 2159 O O . ALA B 1 112 ? -17.969 11.812 9.414 1 74.19 112 ALA B O 1
ATOM 2160 N N . ASN B 1 113 ? -19.719 11.219 8.258 1 73.69 113 ASN B N 1
ATOM 2161 C CA . ASN B 1 113 ? -20.234 12.578 8.164 1 73.69 113 ASN B CA 1
ATOM 2162 C C . ASN B 1 113 ? -20.328 13.242 9.531 1 73.69 113 ASN B C 1
ATOM 2164 O O . ASN B 1 113 ? -20 14.422 9.68 1 73.69 113 ASN B O 1
ATOM 2168 N N . THR B 1 114 ? -20.719 12.547 10.453 1 73.38 114 THR B N 1
ATOM 2169 C CA . THR B 1 114 ? -20.891 13.148 11.766 1 73.38 114 THR B CA 1
ATOM 2170 C C . THR B 1 114 ? -19.547 13.625 12.32 1 73.38 114 THR B C 1
ATOM 2172 O O . THR B 1 114 ? -19.484 14.656 13 1 73.38 114 THR B O 1
ATOM 2175 N N . ILE B 1 115 ? -18.531 12.93 11.977 1 75.25 115 ILE B N 1
ATOM 2176 C CA . ILE B 1 115 ? -17.203 13.266 12.477 1 75.25 115 ILE B CA 1
ATOM 2177 C C . ILE B 1 115 ? -16.578 14.336 11.594 1 75.25 115 ILE B C 1
ATOM 2179 O O . ILE B 1 115 ? -15.898 15.242 12.086 1 75.25 115 ILE B O 1
ATOM 2183 N N . ILE B 1 116 ? -16.891 14.328 10.336 1 82.06 116 ILE B N 1
ATOM 2184 C CA . ILE B 1 116 ? -16.188 15.141 9.352 1 82.06 116 ILE B CA 1
ATOM 2185 C C . ILE B 1 116 ? -16.875 16.5 9.234 1 82.06 116 ILE B C 1
ATOM 2187 O O . ILE B 1 116 ? -16.203 17.516 8.984 1 82.06 116 ILE B O 1
ATOM 2191 N N . GLU B 1 117 ? -18.109 16.578 9.352 1 81.25 117 GLU B N 1
ATOM 2192 C CA . GLU B 1 117 ? -18.891 17.781 9.031 1 81.25 117 GLU B CA 1
ATOM 2193 C C . GLU B 1 117 ? -18.469 18.969 9.891 1 81.25 117 GLU B C 1
ATOM 2195 O O . GLU B 1 117 ? -18.391 20.094 9.398 1 81.25 117 GLU B O 1
ATOM 2200 N N . SER B 1 118 ? -18.125 18.781 11.039 1 83.94 118 SER B N 1
ATOM 2201 C CA . SER B 1 118 ? -17.812 19.922 11.898 1 83.94 118 SER B CA 1
ATOM 2202 C C . SER B 1 118 ? -16.312 20.141 12.016 1 83.94 118 SER B C 1
ATOM 2204 O O . SER B 1 118 ? -15.859 20.953 12.812 1 83.94 118 SER B O 1
ATOM 2206 N N . ARG B 1 119 ? -15.609 19.484 11.164 1 90.06 119 ARG B N 1
ATOM 2207 C CA . ARG B 1 119 ? -14.156 19.547 11.297 1 90.06 119 ARG B CA 1
ATOM 2208 C C . ARG B 1 119 ? -13.523 20.188 10.07 1 90.06 119 ARG B C 1
ATOM 2210 O O . ARG B 1 119 ? -14.008 20.016 8.953 1 90.06 119 ARG B O 1
ATOM 2217 N N . ASP B 1 120 ? -12.445 20.969 10.367 1 91.5 120 ASP B N 1
ATOM 2218 C CA . ASP B 1 120 ? -11.57 21.484 9.32 1 91.5 120 ASP B CA 1
ATOM 2219 C C . ASP B 1 120 ? -10.117 21.109 9.578 1 91.5 120 ASP B C 1
ATOM 2221 O O . ASP B 1 120 ? -9.383 21.828 10.25 1 91.5 120 ASP B O 1
ATOM 2225 N N . PRO B 1 121 ? -9.688 20.031 8.992 1 94.12 121 PRO B N 1
ATOM 2226 C CA . PRO B 1 121 ? -8.344 19.516 9.266 1 94.12 121 PRO B CA 1
ATOM 2227 C C . PRO B 1 121 ? -7.246 20.516 8.938 1 94.12 121 PRO B C 1
ATOM 2229 O O . PRO B 1 121 ? -6.152 20.438 9.508 1 94.12 121 PRO B O 1
ATOM 2232 N N . SER B 1 122 ? -7.492 21.422 8.047 1 93.25 122 SER B N 1
ATOM 2233 C CA . SER B 1 122 ? -6.469 22.375 7.633 1 93.25 122 SER B CA 1
ATOM 2234 C C . SER B 1 122 ? -6.105 23.312 8.766 1 93.25 122 SER B C 1
ATOM 2236 O O . SER B 1 122 ? -5.062 23.984 8.719 1 93.25 122 SER B O 1
ATOM 2238 N N . THR B 1 123 ? -6.926 23.375 9.758 1 92.69 123 THR B N 1
ATOM 2239 C CA . THR B 1 123 ? -6.719 24.344 10.828 1 92.69 123 THR B CA 1
ATOM 2240 C C . THR B 1 123 ? -6.414 23.641 12.148 1 92.69 123 THR B C 1
ATOM 2242 O O . THR B 1 1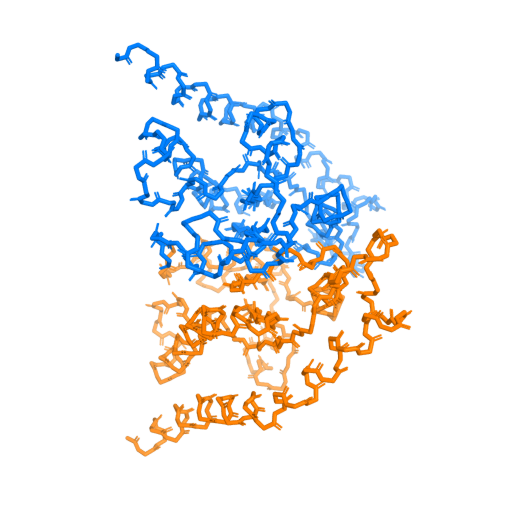23 ? -6.164 24.281 13.164 1 92.69 123 THR B O 1
ATOM 2245 N N . GLU B 1 124 ? -6.496 22.344 12.141 1 93.06 124 GLU B N 1
ATOM 2246 C CA . GLU B 1 124 ? -6.285 21.594 13.375 1 93.06 124 GLU B CA 1
ATOM 2247 C C . GLU B 1 124 ? -4.809 21.562 13.758 1 93.06 124 GLU B C 1
ATOM 2249 O O . GLU B 1 124 ? -3.936 21.469 12.898 1 93.06 124 GLU B O 1
ATOM 2254 N N . SER B 1 125 ? -4.574 21.672 15.016 1 92.5 125 SER B N 1
ATOM 2255 C CA . SER B 1 125 ? -3.207 21.656 15.531 1 92.5 125 SER B CA 1
ATOM 2256 C C . SER B 1 125 ? -2.658 20.234 15.594 1 92.5 125 SER B C 1
ATOM 2258 O O . SER B 1 125 ? -3.422 19.266 15.703 1 92.5 125 SER B O 1
ATOM 2260 N N . VAL B 1 126 ? -1.343 20.125 15.562 1 90 126 VAL B N 1
ATOM 2261 C CA . VAL B 1 126 ? -0.673 18.828 15.586 1 90 126 VAL B CA 1
ATOM 2262 C C . VAL B 1 126 ? -0.955 18.125 16.906 1 90 126 VAL B C 1
ATOM 2264 O O . VAL B 1 126 ? -0.826 16.906 17.016 1 90 126 VAL B O 1
ATOM 2267 N N . ASP B 1 127 ? -1.327 18.891 17.875 1 90.12 127 ASP B N 1
ATOM 2268 C CA . ASP B 1 127 ? -1.61 18.312 19.188 1 90.12 127 ASP B CA 1
ATOM 2269 C C . ASP B 1 127 ? -3.059 17.844 19.281 1 90.12 127 ASP B C 1
ATOM 2271 O O . ASP B 1 127 ? -3.449 17.219 20.266 1 90.12 127 ASP B O 1
ATOM 2275 N N . ASP B 1 128 ? -3.826 18.141 18.281 1 90.06 128 ASP B N 1
ATOM 2276 C CA . ASP B 1 128 ? -5.199 17.656 18.234 1 90.06 128 ASP B CA 1
ATOM 2277 C C . ASP B 1 128 ? -5.242 16.141 18.125 1 90.06 128 ASP B C 1
ATOM 2279 O O . ASP B 1 128 ? -4.559 15.547 17.281 1 90.06 128 ASP B O 1
ATOM 2283 N N . PRO B 1 129 ? -6.027 15.484 18.969 1 85.56 129 PRO B N 1
ATOM 2284 C CA . PRO B 1 129 ? -6.125 14.023 18.906 1 85.56 129 PRO B CA 1
ATOM 2285 C C . PRO B 1 129 ? -6.645 13.516 17.562 1 85.56 129 PRO B C 1
ATOM 2287 O O . PRO B 1 129 ? -6.438 12.352 17.219 1 85.56 129 PRO B O 1
ATOM 2290 N N . ASN B 1 130 ? -7.23 14.398 16.859 1 87 130 ASN B N 1
ATOM 2291 C CA . ASN B 1 130 ? -7.789 14.008 15.578 1 87 130 ASN B CA 1
ATOM 2292 C C . ASN B 1 130 ? -6.949 14.531 14.414 1 87 130 ASN B C 1
ATOM 2294 O O . ASN B 1 130 ? -7.406 14.547 13.273 1 87 130 ASN B O 1
ATOM 2298 N N . PHE B 1 131 ? -5.828 14.906 14.797 1 92.19 131 PHE B N 1
ATOM 2299 C CA . PHE B 1 131 ? -4.934 15.484 13.797 1 92.19 131 PHE B CA 1
ATOM 2300 C C . PHE B 1 131 ? -4.695 14.5 12.656 1 92.19 131 PHE B C 1
ATOM 2302 O O . PHE B 1 131 ? -4.496 13.312 12.883 1 92.19 131 PHE B O 1
ATOM 2309 N N . ILE B 1 132 ? -4.758 15.055 11.422 1 95.38 132 ILE B N 1
ATOM 2310 C CA . ILE B 1 132 ? -4.414 14.336 10.195 1 95.38 132 ILE B CA 1
ATOM 2311 C C . ILE B 1 132 ? -3.215 15 9.523 1 95.38 132 ILE B C 1
ATOM 2313 O O . ILE B 1 132 ? -3.32 16.109 9.016 1 95.38 132 ILE B O 1
ATOM 2317 N N . PRO B 1 133 ? -2.123 14.305 9.414 1 96.94 133 PRO B N 1
ATOM 2318 C CA . PRO B 1 133 ? -0.917 14.906 8.844 1 96.94 133 PRO B CA 1
ATOM 2319 C C . PRO B 1 133 ? -1.149 15.477 7.445 1 96.94 133 PRO B C 1
ATOM 2321 O O . PRO B 1 133 ? -0.567 16.5 7.094 1 96.94 133 PRO B O 1
ATOM 2324 N N . ALA B 1 134 ? -1.998 14.969 6.684 1 97.12 134 ALA B N 1
ATOM 2325 C CA . ALA B 1 134 ? -2.322 15.484 5.359 1 97.12 134 ALA B CA 1
ATOM 2326 C C . ALA B 1 134 ? -3.074 16.812 5.461 1 97.12 134 ALA B C 1
ATOM 2328 O O . ALA B 1 134 ? -3.221 17.531 4.465 1 97.12 134 ALA B O 1
ATOM 2329 N N . ARG B 1 135 ? -3.707 17.125 6.57 1 96.69 135 ARG B N 1
ATOM 2330 C CA . ARG B 1 135 ? -4.422 18.359 6.898 1 96.69 135 ARG B CA 1
ATOM 2331 C C . ARG B 1 135 ? -5.645 18.531 6.004 1 96.69 135 ARG B C 1
ATOM 2333 O O . ARG B 1 135 ? -6.031 19.656 5.684 1 96.69 135 ARG B O 1
ATOM 2340 N N . ARG B 1 136 ? -6.137 17.531 5.555 1 95.38 136 ARG B N 1
ATOM 2341 C CA . ARG B 1 136 ? -7.379 17.438 4.793 1 95.38 136 ARG B CA 1
ATOM 2342 C C . ARG B 1 136 ? -8.008 16.062 4.945 1 95.38 136 ARG B C 1
ATOM 2344 O O . ARG B 1 136 ? -7.371 15.133 5.461 1 95.38 136 ARG B O 1
ATOM 2351 N N . PHE B 1 137 ? -9.242 15.992 4.562 1 95.25 137 PHE B N 1
ATOM 2352 C CA . PHE B 1 137 ? -9.859 14.68 4.406 1 95.25 137 PHE B CA 1
ATOM 2353 C C . PHE B 1 137 ? -9.469 14.047 3.078 1 95.25 137 PHE B C 1
ATOM 2355 O O . PHE B 1 137 ? -9.023 14.742 2.162 1 95.25 137 PHE B O 1
ATOM 2362 N N . GLY B 1 138 ? -9.531 12.656 3.059 1 95.38 138 GLY B N 1
ATOM 2363 C CA . GLY B 1 138 ? -9.367 11.984 1.778 1 95.38 138 GLY B CA 1
ATOM 2364 C C . GLY B 1 138 ? -10.461 12.328 0.784 1 95.38 138 GLY B C 1
ATOM 2365 O O . GLY B 1 138 ? -11.531 12.789 1.169 1 95.38 138 GLY B O 1
ATOM 2366 N N . GLY B 1 139 ? -10.148 12.117 -0.471 1 94.56 139 GLY B N 1
ATOM 2367 C CA . GLY B 1 139 ? -11.117 12.422 -1.512 1 94.56 139 GLY B CA 1
ATOM 2368 C C . GLY B 1 139 ? -11.32 11.281 -2.488 1 94.56 139 GLY B C 1
ATOM 2369 O O . GLY B 1 139 ? -10.727 10.211 -2.33 1 94.56 139 GLY B O 1
ATOM 2370 N N . GLU B 1 140 ? -12.148 11.523 -3.459 1 94.75 140 GLU B N 1
ATOM 2371 C CA . GLU B 1 140 ? -12.523 10.508 -4.441 1 94.75 140 GLU B CA 1
ATOM 2372 C C . GLU B 1 140 ? -11.32 10.094 -5.289 1 94.75 140 GLU B C 1
ATOM 2374 O O . GLU B 1 140 ? -11.203 8.93 -5.68 1 94.75 140 GLU B O 1
ATOM 2379 N N . GLU B 1 141 ? -10.445 10.969 -5.562 1 96.56 141 GLU B N 1
ATOM 2380 C CA . GLU B 1 141 ? -9.297 10.664 -6.41 1 96.56 141 GLU B CA 1
ATOM 2381 C C . GLU B 1 141 ? -8.344 9.695 -5.715 1 96.56 141 GLU B C 1
ATOM 2383 O O . GLU B 1 141 ? -7.758 8.82 -6.363 1 96.56 141 GLU B O 1
ATOM 2388 N N . GLU B 1 142 ? -8.188 9.93 -4.441 1 97.5 142 GLU B N 1
ATOM 2389 C CA . GLU B 1 142 ? -7.332 9 -3.705 1 97.5 142 GLU B CA 1
ATOM 2390 C C . GLU B 1 142 ? -7.996 7.637 -3.566 1 97.5 142 GLU B C 1
ATOM 2392 O O . GLU B 1 142 ? -7.34 6.602 -3.732 1 97.5 142 GLU B O 1
ATOM 2397 N N . MET B 1 143 ? -9.266 7.66 -3.318 1 96.81 143 MET B N 1
ATOM 2398 C CA . MET B 1 143 ? -9.977 6.395 -3.16 1 96.81 143 MET B CA 1
ATOM 2399 C C . MET B 1 143 ? -10.008 5.621 -4.477 1 96.81 143 MET B C 1
ATOM 2401 O O . MET B 1 143 ? -9.555 4.477 -4.539 1 96.81 143 MET B O 1
ATOM 2405 N N . SER B 1 144 ? -10.539 6.266 -5.492 1 97.44 144 SER B N 1
ATOM 2406 C CA . SER B 1 144 ? -10.617 5.609 -6.797 1 97.44 144 SER B CA 1
ATOM 2407 C C . SER B 1 144 ? -9.227 5.297 -7.344 1 97.44 144 SER B C 1
ATOM 2409 O O . SER B 1 144 ? -9.023 4.254 -7.969 1 97.44 144 SER B O 1
ATOM 2411 N N . GLY B 1 145 ? -8.297 6.172 -7.16 1 98.12 145 GLY B N 1
ATOM 2412 C CA . GLY B 1 145 ? -6.93 5.949 -7.609 1 98.12 145 GLY B CA 1
ATOM 2413 C C . GLY B 1 145 ? -6.285 4.73 -6.977 1 98.12 145 GLY B C 1
ATOM 2414 O O . GLY B 1 145 ? -5.57 3.98 -7.645 1 98.12 145 GLY B O 1
ATOM 2415 N N . THR B 1 146 ? -6.52 4.57 -5.695 1 98.06 146 THR B N 1
ATOM 2416 C CA . THR B 1 146 ? -5.98 3.41 -4.996 1 98.06 146 THR B CA 1
ATOM 2417 C C . THR B 1 146 ? -6.57 2.119 -5.559 1 98.06 146 THR B C 1
ATOM 2419 O O . THR B 1 146 ? -5.848 1.151 -5.797 1 98.06 146 THR B O 1
ATOM 2422 N N . ILE B 1 147 ? -7.863 2.148 -5.809 1 98.12 147 ILE B N 1
ATOM 2423 C CA . ILE B 1 147 ? -8.531 0.978 -6.363 1 98.12 147 ILE B CA 1
ATOM 2424 C C . ILE B 1 147 ? -7.996 0.688 -7.762 1 98.12 147 ILE B C 1
ATOM 2426 O O . ILE B 1 147 ? -7.707 -0.462 -8.094 1 98.12 147 ILE B O 1
ATOM 2430 N N . LEU B 1 148 ? -7.852 1.724 -8.578 1 98.12 148 LEU B N 1
ATOM 2431 C CA . LEU B 1 148 ? -7.328 1.561 -9.93 1 98.12 148 LEU B CA 1
ATOM 2432 C C . LEU B 1 148 ? -5.891 1.043 -9.898 1 98.12 148 LEU B C 1
ATOM 2434 O O . LEU B 1 148 ? -5.512 0.205 -10.719 1 98.12 148 LEU B O 1
ATOM 2438 N N . TYR B 1 149 ? -5.109 1.552 -8.992 1 98.56 149 TYR B N 1
ATOM 2439 C CA . TYR B 1 149 ? -3.752 1.053 -8.812 1 98.56 149 TYR B CA 1
ATOM 2440 C C . TYR B 1 149 ? -3.752 -0.446 -8.539 1 98.56 149 TYR B C 1
ATOM 2442 O O . TYR B 1 149 ? -3.084 -1.212 -9.234 1 98.56 149 TYR B O 1
ATOM 2450 N N . LEU B 1 150 ? -4.555 -0.925 -7.609 1 98.25 150 LEU B N 1
ATOM 2451 C CA . LEU B 1 150 ? -4.578 -2.328 -7.211 1 98.25 150 LEU B CA 1
ATOM 2452 C C . LEU B 1 150 ? -5.148 -3.199 -8.328 1 98.25 150 LEU B C 1
ATOM 2454 O O . LEU B 1 150 ? -4.781 -4.367 -8.461 1 98.25 150 LEU B O 1
ATOM 2458 N N . ALA B 1 151 ? -6.023 -2.582 -9.148 1 97.62 151 ALA B N 1
ATOM 2459 C CA . ALA B 1 151 ? -6.715 -3.35 -10.18 1 97.62 151 ALA B CA 1
ATOM 2460 C C . ALA B 1 151 ? -5.914 -3.361 -11.477 1 97.62 151 ALA B C 1
ATOM 2462 O O . ALA B 1 151 ? -6.23 -4.117 -12.398 1 97.62 151 ALA B O 1
ATOM 2463 N N . SER B 1 152 ? -4.906 -2.588 -11.602 1 97.75 152 SER B N 1
ATOM 2464 C CA . SER B 1 152 ? -4.141 -2.432 -12.828 1 97.75 152 SER B CA 1
ATOM 2465 C C . SER B 1 152 ? -2.855 -3.25 -12.789 1 97.75 152 SER B C 1
ATOM 2467 O O . SER B 1 152 ? -2.574 -3.924 -11.797 1 97.75 152 SER B O 1
ATOM 2469 N N . ARG B 1 153 ? -2.113 -3.148 -13.891 1 97.69 153 ARG B N 1
ATOM 2470 C CA . ARG B 1 153 ? -0.807 -3.793 -13.984 1 97.69 153 ARG B CA 1
ATOM 2471 C C . ARG B 1 153 ? 0.14 -3.268 -12.914 1 97.69 153 ARG B C 1
ATOM 2473 O O . ARG B 1 153 ? 0.97 -4.016 -12.391 1 97.69 153 ARG B O 1
ATOM 2480 N N . ALA B 1 154 ? -0.037 -2.029 -12.5 1 97.94 154 ALA B N 1
ATOM 2481 C CA . ALA B 1 154 ? 0.836 -1.387 -11.523 1 97.94 154 ALA B CA 1
ATOM 2482 C C . ALA B 1 154 ? 0.766 -2.098 -10.172 1 97.94 154 ALA B C 1
ATOM 2484 O O . ALA B 1 154 ? 1.783 -2.258 -9.5 1 97.94 154 ALA B O 1
ATOM 2485 N N . GLY B 1 155 ? -0.408 -2.529 -9.797 1 98.44 155 GLY B N 1
ATOM 2486 C CA . GLY B 1 155 ? -0.608 -3.16 -8.5 1 98.44 155 GLY B CA 1
ATOM 2487 C C . GLY B 1 155 ? -0.714 -4.672 -8.586 1 98.44 155 GLY B C 1
ATOM 2488 O O . GLY B 1 155 ? -1.111 -5.324 -7.621 1 98.44 155 GLY B O 1
ATOM 2489 N N . SER B 1 156 ? -0.37 -5.277 -9.758 1 98.44 156 SER B N 1
ATOM 2490 C CA . SER B 1 156 ? -0.638 -6.688 -10.023 1 98.44 156 SER B CA 1
ATOM 2491 C C . SER B 1 156 ? 0.313 -7.586 -9.242 1 98.44 156 SER B C 1
ATOM 2493 O O . SER B 1 156 ? 0.108 -8.805 -9.172 1 98.44 156 SER B O 1
ATOM 2495 N N . PHE B 1 157 ? 1.294 -6.988 -8.594 1 98.38 157 PHE B N 1
ATOM 2496 C CA . PHE B 1 157 ? 2.252 -7.773 -7.824 1 98.38 157 PHE B CA 1
ATOM 2497 C C . PHE B 1 157 ? 1.982 -7.648 -6.332 1 98.38 157 PHE B C 1
ATOM 2499 O O . PHE B 1 157 ? 2.811 -8.055 -5.508 1 98.38 157 PHE B O 1
ATOM 2506 N N . CYS B 1 158 ? 0.849 -7.086 -5.965 1 98.44 158 CYS B N 1
ATOM 2507 C CA . CYS B 1 158 ? 0.397 -7.012 -4.582 1 98.44 158 CYS B CA 1
ATOM 2508 C C . CYS B 1 158 ? -0.579 -8.141 -4.266 1 98.44 158 CYS B C 1
ATOM 2510 O O . CYS B 1 158 ? -1.554 -8.344 -4.988 1 98.44 158 CYS B O 1
ATOM 2512 N N . ASN B 1 159 ? -0.338 -8.844 -3.256 1 98.06 159 ASN B N 1
ATOM 2513 C CA . ASN B 1 159 ? -1.203 -9.883 -2.707 1 98.06 159 ASN B CA 1
ATOM 2514 C C . ASN B 1 159 ? -1.081 -9.969 -1.189 1 98.06 159 ASN B C 1
ATOM 2516 O O . ASN B 1 159 ? 0.016 -10.164 -0.661 1 98.06 159 ASN B O 1
ATOM 2520 N N . GLY B 1 160 ? -2.201 -9.75 -0.51 1 96.56 160 GLY B N 1
ATOM 2521 C CA . GLY B 1 160 ? -2.195 -9.719 0.944 1 96.56 160 GLY B CA 1
ATOM 2522 C C . GLY B 1 160 ? -1.847 -8.359 1.514 1 96.56 160 GLY B C 1
ATOM 2523 O O . GLY B 1 160 ? -1.567 -8.234 2.709 1 96.56 160 GLY B O 1
ATOM 2524 N N . LEU B 1 161 ? -1.821 -7.359 0.733 1 96.81 161 LEU B N 1
ATOM 2525 C CA . LEU B 1 161 ? -1.449 -6.004 1.122 1 96.81 161 LEU B CA 1
ATOM 2526 C C . LEU B 1 161 ? -2.594 -5.316 1.857 1 96.81 161 LEU B C 1
ATOM 2528 O O . LEU B 1 161 ? -3.748 -5.391 1.427 1 96.81 161 LEU B O 1
ATOM 2532 N N . ILE B 1 162 ? -2.289 -4.762 2.961 1 96.12 162 ILE B N 1
ATOM 2533 C CA . ILE B 1 162 ? -3.17 -3.795 3.609 1 96.12 162 ILE B CA 1
ATOM 2534 C C . ILE B 1 162 ? -2.686 -2.377 3.32 1 96.12 162 ILE B C 1
ATOM 2536 O O . ILE B 1 162 ? -1.682 -1.932 3.881 1 96.12 162 ILE B O 1
ATOM 2540 N N . LEU B 1 163 ? -3.354 -1.744 2.445 1 97.5 163 LEU B N 1
ATOM 2541 C CA . LEU B 1 163 ? -2.938 -0.427 1.975 1 97.5 163 LEU B CA 1
ATOM 2542 C C . LEU B 1 163 ? -3.623 0.677 2.771 1 97.5 163 LEU B C 1
ATOM 2544 O O . LEU B 1 163 ? -4.789 0.996 2.523 1 97.5 163 LEU B O 1
ATOM 2548 N N . ALA B 1 164 ? -2.869 1.222 3.668 1 96.56 164 ALA B N 1
ATOM 2549 C CA . ALA B 1 164 ? -3.396 2.309 4.488 1 96.56 164 ALA B CA 1
ATOM 2550 C C . ALA B 1 164 ? -3.33 3.641 3.744 1 96.56 164 ALA B C 1
ATOM 2552 O O . ALA B 1 164 ? -2.242 4.121 3.418 1 96.56 164 ALA B O 1
ATOM 2553 N N . ASN B 1 165 ? -4.414 4.156 3.404 1 97.19 165 ASN B N 1
ATOM 2554 C CA . ASN B 1 165 ? -4.547 5.52 2.9 1 97.19 165 ASN B CA 1
ATOM 2555 C C . ASN B 1 165 ? -5.332 6.398 3.869 1 97.19 165 ASN B C 1
ATOM 2557 O O . ASN B 1 165 ? -6.488 6.738 3.609 1 97.19 165 ASN B O 1
ATOM 2561 N N . ASP B 1 166 ? -4.559 6.883 4.855 1 96.25 166 ASP B N 1
ATOM 2562 C CA . ASP B 1 166 ? -5.223 7.461 6.02 1 96.25 166 ASP B CA 1
ATOM 2563 C C . ASP B 1 166 ? -4.719 8.875 6.293 1 96.25 166 ASP B C 1
ATOM 2565 O O . ASP B 1 166 ? -4.855 9.383 7.406 1 96.25 166 ASP B O 1
ATOM 2569 N N . GLY B 1 167 ? -3.992 9.445 5.371 1 97.12 167 GLY B N 1
ATOM 2570 C CA . GLY B 1 167 ? -3.455 10.789 5.559 1 97.12 167 GLY B CA 1
ATOM 2571 C C . GLY B 1 167 ? -2.398 10.859 6.641 1 97.12 167 GLY B C 1
ATOM 2572 O O . GLY B 1 167 ? -2.131 11.938 7.184 1 97.12 167 GLY B O 1
ATOM 2573 N N . GLY B 1 168 ? -1.905 9.75 7.047 1 96.44 168 GLY B N 1
ATOM 2574 C CA . GLY B 1 168 ? -0.862 9.695 8.062 1 96.44 168 GLY B CA 1
ATOM 2575 C C . GLY B 1 168 ? -1.404 9.539 9.469 1 96.44 168 GLY B C 1
ATOM 2576 O O . GLY B 1 168 ? -0.64 9.531 10.438 1 96.44 168 GLY B O 1
ATOM 2577 N N . ARG B 1 169 ? -2.646 9.336 9.602 1 94 169 ARG B N 1
ATOM 2578 C CA . ARG B 1 169 ? -3.285 9.344 10.914 1 94 169 ARG B CA 1
ATOM 2579 C C . ARG B 1 169 ? -2.725 8.234 11.805 1 94 169 ARG B C 1
ATOM 2581 O O . ARG B 1 169 ? -2.463 8.453 12.992 1 94 169 ARG B O 1
ATOM 2588 N N . LEU B 1 170 ? -2.502 7.07 11.305 1 93.31 170 LEU B N 1
ATOM 2589 C CA . LEU B 1 170 ? -2.006 5.941 12.086 1 93.31 170 LEU B CA 1
ATOM 2590 C C . LEU B 1 170 ? -0.648 6.258 12.703 1 93.31 170 LEU B C 1
ATOM 2592 O O . LEU B 1 170 ? -0.323 5.77 13.789 1 93.31 170 LEU B O 1
ATOM 2596 N N . GLY B 1 171 ? 0.08 7.082 12.039 1 92 171 GLY B N 1
ATOM 2597 C CA . GLY B 1 171 ? 1.418 7.402 12.508 1 92 171 GLY B CA 1
ATOM 2598 C C . GLY B 1 171 ? 1.423 8.375 13.672 1 92 171 GLY B C 1
ATOM 2599 O O . GLY B 1 171 ? 2.432 8.516 14.367 1 92 171 GLY B O 1
ATOM 2600 N N . VAL B 1 172 ? 0.327 9.047 13.898 1 92.56 172 VAL B N 1
ATOM 2601 C CA . VAL B 1 172 ? 0.346 10.102 14.914 1 92.56 172 VAL B CA 1
ATOM 2602 C C . VAL B 1 172 ? -0.725 9.82 15.961 1 92.56 172 VAL B C 1
ATOM 2604 O O . VAL B 1 172 ? -1.059 10.703 16.766 1 92.56 172 VAL B O 1
ATOM 2607 N N . THR B 1 173 ? -1.347 8.688 15.867 1 89.56 173 THR B N 1
ATOM 2608 C CA . THR B 1 173 ? -2.33 8.234 16.844 1 89.56 173 THR B CA 1
ATOM 2609 C C . THR B 1 173 ? -1.911 6.902 17.453 1 89.56 173 THR B C 1
ATOM 2611 O O . THR B 1 173 ? -1.123 6.16 16.875 1 89.56 173 THR B O 1
ATOM 2614 N N . MET B 1 174 ? -2.385 6.625 18.641 1 85.94 174 MET B N 1
ATOM 2615 C CA . MET B 1 174 ? -2.07 5.34 19.266 1 85.94 174 MET B CA 1
ATOM 2616 C C . MET B 1 174 ? -2.611 4.184 18.422 1 85.94 174 MET B C 1
ATOM 2618 O O . MET B 1 174 ? -3.824 4.051 18.25 1 85.94 174 MET B O 1
ATOM 2622 N N . SER B 1 175 ? -1.747 3.449 17.828 1 86.88 175 SER B N 1
ATOM 2623 C CA . SER B 1 175 ? -2.143 2.387 16.906 1 86.88 175 SER B CA 1
ATOM 2624 C C . SER B 1 175 ? -1.176 1.208 16.969 1 86.88 175 SER B C 1
ATOM 2626 O O . SER B 1 175 ? -0.1 1.315 17.562 1 86.88 175 SER B O 1
ATOM 2628 N N . THR B 1 176 ? -1.728 -0.043 16.562 1 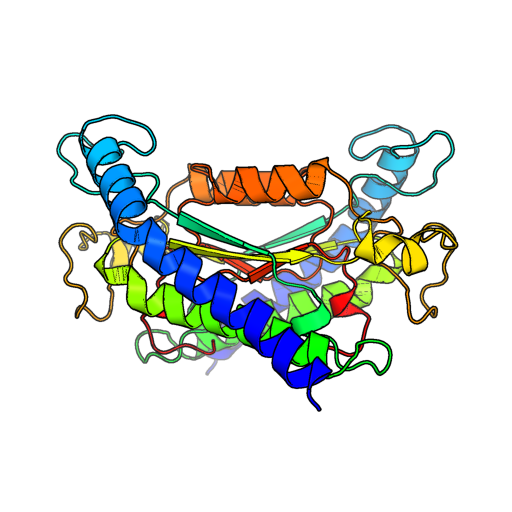75.06 176 THR B N 1
ATOM 2629 C CA . THR B 1 176 ? -0.826 -1.172 16.359 1 75.06 176 THR B CA 1
ATOM 2630 C C . THR B 1 176 ? -0.005 -0.991 15.086 1 75.06 176 THR B C 1
ATOM 2632 O O . THR B 1 176 ? -0.554 -0.678 14.031 1 75.06 176 THR B O 1
ATOM 2635 N N . TYR B 1 177 ? 1.124 -0.41 15.273 1 61.59 177 TYR B N 1
ATOM 2636 C CA . TYR B 1 177 ? 1.949 -0.024 14.133 1 61.59 177 TYR B CA 1
ATOM 2637 C C . TYR B 1 177 ? 2.879 -1.159 13.727 1 61.59 177 TYR B C 1
ATOM 2639 O O . TYR B 1 177 ? 3.508 -1.792 14.578 1 61.59 177 TYR B O 1
#

Solvent-accessible surface area (backbone atoms only — not comparable to full-atom values): 18097 Å² total; per-residue (Å²): 108,66,68,44,52,45,51,30,43,52,58,40,50,50,51,54,52,50,53,62,72,40,44,66,59,38,51,49,44,38,53,42,5,61,73,62,43,75,29,29,35,86,47,90,88,45,89,40,42,52,31,53,25,71,47,80,42,82,53,31,43,48,36,33,49,71,46,85,86,51,50,64,50,56,20,51,29,26,32,50,42,53,50,47,36,38,51,46,20,36,71,30,25,87,71,46,35,35,20,35,30,38,18,42,44,65,41,88,39,85,85,38,37,80,70,49,71,84,54,59,47,70,72,55,47,84,82,40,89,78,40,35,45,49,26,50,71,52,52,68,58,30,54,54,36,44,52,50,38,54,72,32,60,32,25,39,31,41,29,38,35,70,46,48,43,30,21,25,28,67,49,76,41,66,42,75,121,107,66,66,43,51,47,52,31,42,52,58,42,48,50,51,52,52,51,53,61,73,40,43,66,59,37,51,48,45,39,53,42,5,61,73,62,43,76,28,27,35,86,47,88,89,45,89,41,43,52,32,54,26,71,48,79,41,82,53,31,43,48,35,33,49,70,47,86,86,52,51,65,49,58,22,50,31,26,32,50,42,52,49,48,37,38,52,46,21,36,70,30,24,87,71,44,35,34,19,34,32,38,17,41,45,63,43,88,39,86,86,40,36,80,69,48,72,84,53,58,46,70,73,55,48,85,83,40,89,78,39,34,45,50,26,50,70,52,51,67,58,29,53,53,34,44,51,50,39,55,73,32,61,31,25,40,32,42,28,38,33,70,46,47,44,30,22,24,27,67,48,75,40,65,42,74,123

pLDDT: mean 88.81, std 10.41, range [57.88, 98.56]

Radius of gyration: 20.54 Å; Cα contacts (8 Å, |Δi|>4): 675; chains: 2; bounding box: 58×56×49 Å